Protein AF-A0A8S3VJJ5-F1 (afdb_monomer_lite)

pLDDT: mean 73.45, std 23.15, range [26.05, 95.62]

Secondary structure (DSSP, 8-state):
-TTGGG-HHHHHIIIIIHHHTT-------S-TT-S-TTHHHHHHT-SEEEEE--SS--HHHHHHHHHH-TT-HHHHHHHHHHHTSSTT-EEEEE--TTS-TTTSEEE-TT--TTSSS-------------PPPP--------------------B-TTT--B-SSHHHHHHHHHHT-TT---S-----------------------TTHHHHHHHHHHHHHHHTTHHHHHHHHHHHHTTT--HHHHHHHHHHHHHHHHHHHHHHHHHHHHHHHHHHTT-HHHHHHHHHHHHHHHTT--HHHHHHHHHHHHHHHHHHHHHHHHHHHHHHHTTS-------------------------

Structure (mmCIF, N/CA/C/O backbone):
data_AF-A0A8S3VJJ5-F1
#
_entry.id   AF-A0A8S3VJJ5-F1
#
loop_
_atom_site.group_PDB
_atom_site.id
_atom_site.type_symbol
_atom_site.label_atom_id
_atom_site.label_alt_id
_atom_site.label_comp_id
_atom_site.label_asym_id
_atom_site.label_entity_id
_atom_site.label_seq_id
_atom_site.pdbx_PDB_ins_code
_atom_site.Cartn_x
_atom_site.Cartn_y
_atom_site.Cartn_z
_atom_site.occupancy
_atom_site.B_iso_or_equiv
_atom_site.auth_seq_id
_atom_site.auth_comp_id
_atom_site.auth_asym_id
_atom_site.auth_atom_id
_atom_site.pdbx_PDB_model_num
ATOM 1 N N . MET A 1 1 ? 6.006 4.130 13.327 1.00 50.81 1 MET A N 1
ATOM 2 C CA . MET A 1 1 ? 5.040 5.260 13.177 1.00 50.81 1 MET A CA 1
ATOM 3 C C . MET A 1 1 ? 5.693 6.504 12.576 1.00 50.81 1 MET A C 1
ATOM 5 O O . MET A 1 1 ? 5.007 7.203 11.849 1.00 50.81 1 MET A O 1
ATOM 9 N N . ARG A 1 2 ? 7.002 6.755 12.789 1.00 55.53 2 ARG A N 1
ATOM 10 C CA . ARG A 1 2 ? 7.764 7.722 11.965 1.00 55.53 2 ARG A CA 1
ATOM 11 C C . ARG A 1 2 ? 7.791 7.329 10.481 1.00 55.53 2 ARG A C 1
ATOM 13 O O . ARG A 1 2 ? 7.972 8.191 9.638 1.00 55.53 2 ARG A O 1
ATOM 20 N N . ASP A 1 3 ? 7.604 6.052 10.178 1.00 68.38 3 ASP A N 1
ATOM 21 C CA . ASP A 1 3 ? 7.727 5.513 8.819 1.00 68.38 3 ASP A CA 1
ATOM 22 C C . ASP A 1 3 ? 6.564 5.966 7.925 1.00 68.38 3 ASP A C 1
ATOM 24 O O . ASP A 1 3 ? 6.778 6.346 6.783 1.00 68.38 3 ASP A O 1
ATOM 28 N N . VAL A 1 4 ? 5.347 6.042 8.479 1.00 81.75 4 VAL A N 1
ATOM 29 C CA . VAL A 1 4 ? 4.144 6.472 7.747 1.00 81.75 4 VAL A CA 1
ATOM 30 C C . VAL A 1 4 ? 4.203 7.963 7.416 1.00 81.75 4 VAL A C 1
ATOM 32 O O . VAL A 1 4 ? 4.018 8.352 6.272 1.00 81.75 4 VAL A O 1
ATOM 35 N N . THR A 1 5 ? 4.524 8.812 8.396 1.00 83.06 5 THR A N 1
ATOM 36 C CA . THR A 1 5 ? 4.535 10.274 8.212 1.00 83.06 5 THR A CA 1
ATOM 37 C C . THR A 1 5 ? 5.746 10.809 7.447 1.00 83.06 5 THR A C 1
ATOM 39 O O . THR A 1 5 ? 5.837 12.015 7.209 1.00 83.06 5 THR A O 1
ATOM 42 N N . ASN A 1 6 ? 6.685 9.937 7.070 1.00 86.81 6 ASN A N 1
ATOM 43 C CA . ASN A 1 6 ? 7.815 10.253 6.195 1.00 86.81 6 ASN A CA 1
ATOM 44 C C . ASN A 1 6 ? 7.755 9.514 4.847 1.00 86.81 6 ASN A C 1
ATOM 46 O O . ASN A 1 6 ? 8.662 9.694 4.037 1.00 86.81 6 ASN A O 1
ATOM 50 N N . SER A 1 7 ? 6.729 8.692 4.609 1.00 90.44 7 SER A N 1
ATOM 51 C CA . SER A 1 7 ? 6.564 7.954 3.357 1.00 90.44 7 SER A CA 1
ATOM 52 C C . SER A 1 7 ? 5.790 8.793 2.344 1.00 90.44 7 SER A C 1
ATOM 54 O O . SER A 1 7 ? 4.643 9.173 2.588 1.00 90.44 7 SER A O 1
ATOM 56 N N . LYS A 1 8 ? 6.422 9.057 1.196 1.00 89.44 8 LYS A N 1
ATOM 57 C CA . LYS A 1 8 ? 5.778 9.726 0.060 1.00 89.44 8 LYS A CA 1
ATOM 58 C C . LYS A 1 8 ? 4.680 8.860 -0.548 1.00 89.44 8 LYS A C 1
ATOM 60 O O . LYS A 1 8 ? 3.579 9.355 -0.734 1.00 89.44 8 LYS A O 1
ATOM 65 N N . ASP A 1 9 ? 4.939 7.569 -0.720 1.00 88.75 9 ASP A N 1
ATOM 66 C CA . ASP A 1 9 ? 3.977 6.619 -1.289 1.00 88.75 9 ASP A CA 1
ATOM 67 C C . ASP A 1 9 ? 2.677 6.570 -0.470 1.00 88.75 9 ASP A C 1
ATOM 69 O O . ASP A 1 9 ? 1.575 6.543 -1.015 1.00 88.75 9 ASP A O 1
ATOM 73 N N . VAL A 1 10 ? 2.776 6.625 0.866 1.00 89.06 10 VAL A N 1
ATOM 74 C CA . VAL A 1 10 ? 1.581 6.706 1.718 1.00 89.06 10 VAL A CA 1
ATOM 75 C C . VAL A 1 10 ? 0.913 8.077 1.610 1.00 89.06 10 VAL A C 1
ATOM 77 O O . VAL A 1 10 ? -0.312 8.148 1.611 1.00 89.06 10 VAL A O 1
ATOM 80 N N . CYS A 1 11 ? 1.679 9.163 1.494 1.00 90.00 11 CYS A N 1
ATOM 81 C CA . CYS A 1 11 ? 1.137 10.505 1.269 1.00 90.00 11 CYS A CA 1
ATOM 82 C C . CYS A 1 11 ? 0.314 10.579 -0.029 1.00 90.00 11 CYS A C 1
ATOM 84 O O . CYS A 1 11 ? -0.785 11.131 -0.023 1.00 90.00 11 CYS A O 1
ATOM 86 N N . GLU A 1 12 ? 0.783 9.947 -1.108 1.00 90.38 12 GLU A N 1
ATOM 87 C CA . GLU A 1 12 ? 0.088 9.896 -2.402 1.00 90.38 12 GLU A CA 1
ATOM 88 C C . GLU A 1 12 ? -1.309 9.270 -2.293 1.00 90.38 12 GLU A C 1
ATOM 90 O O . GLU A 1 12 ? -2.248 9.746 -2.936 1.00 90.38 12 GLU A O 1
ATOM 95 N N . LEU A 1 13 ? -1.499 8.284 -1.405 1.00 90.38 13 LEU A N 1
ATOM 96 C CA . LEU A 1 13 ? -2.822 7.712 -1.121 1.00 90.38 13 LEU A CA 1
ATOM 97 C C . LEU A 1 13 ? -3.800 8.744 -0.534 1.00 90.38 13 LEU A C 1
ATOM 99 O O . LEU A 1 13 ? -4.997 8.685 -0.825 1.00 90.38 13 LEU A O 1
ATOM 103 N N . PHE A 1 14 ? -3.308 9.693 0.268 1.00 88.25 14 PHE A N 1
ATOM 104 C CA . PHE A 1 14 ? -4.121 10.759 0.864 1.00 88.25 14 PHE A CA 1
ATOM 105 C C . PHE A 1 14 ? -4.420 11.900 -0.110 1.00 88.25 14 PHE A C 1
ATOM 107 O O . PHE A 1 14 ? -5.410 12.589 0.094 1.00 88.25 14 PHE A O 1
ATOM 114 N N . VAL A 1 15 ? -3.593 12.111 -1.138 1.00 85.38 15 VAL A N 1
ATOM 115 C CA . VAL A 1 15 ? -3.749 13.231 -2.082 1.00 85.38 15 VAL A CA 1
ATOM 116 C C . VAL A 1 15 ? -4.614 12.839 -3.280 1.00 85.38 15 VAL A C 1
ATOM 118 O O . VAL A 1 15 ? -5.682 13.407 -3.481 1.00 85.38 15 VAL A O 1
ATOM 121 N N . GLU A 1 16 ? -4.168 11.864 -4.073 1.00 79.44 16 GLU A N 1
ATOM 122 C CA . GLU A 1 16 ? -4.833 11.484 -5.329 1.00 79.44 16 GLU A CA 1
ATOM 123 C C . GLU A 1 16 ? -5.190 9.995 -5.394 1.00 79.44 16 GLU A C 1
ATOM 125 O O . GLU A 1 16 ? -6.200 9.614 -5.991 1.00 79.44 16 GLU A O 1
ATOM 130 N N . GLY A 1 17 ? -4.408 9.141 -4.727 1.00 78.00 17 GLY A N 1
ATOM 131 C CA . GLY A 1 17 ? -4.523 7.691 -4.842 1.00 78.00 17 GLY A CA 1
ATOM 132 C C . GLY A 1 17 ? -5.870 7.148 -4.366 1.00 78.00 17 GLY A C 1
ATOM 133 O O . GLY A 1 17 ? -6.440 6.280 -5.026 1.00 78.00 17 GLY A O 1
ATOM 134 N N . SER A 1 18 ? -6.417 7.677 -3.268 1.00 79.44 18 SER A N 1
ATOM 135 C CA . SER A 1 18 ? -7.735 7.268 -2.758 1.00 79.44 18 SER A CA 1
ATOM 136 C C . SER A 1 18 ? -8.869 7.559 -3.745 1.00 79.44 18 SER A C 1
ATOM 138 O O . SER A 1 18 ? -9.739 6.712 -3.952 1.00 79.44 18 SER A O 1
ATOM 140 N N . HIS A 1 19 ? -8.831 8.714 -4.414 1.00 72.06 19 HIS A N 1
ATOM 141 C CA . HIS A 1 19 ? -9.852 9.134 -5.373 1.00 72.06 19 HIS A CA 1
ATOM 142 C C . HIS A 1 19 ? -9.747 8.397 -6.707 1.00 72.06 19 HIS A C 1
ATOM 144 O O . HIS A 1 19 ? -10.757 7.920 -7.219 1.00 72.06 19 HIS A O 1
ATOM 150 N N . HIS A 1 20 ? -8.536 8.255 -7.249 1.00 77.62 20 HIS A N 1
ATOM 151 C CA . HIS A 1 20 ? -8.328 7.623 -8.555 1.00 77.62 20 HIS A CA 1
ATOM 152 C C . HIS A 1 20 ? -8.525 6.105 -8.529 1.00 77.62 20 HIS A C 1
ATOM 154 O O . HIS A 1 20 ? -8.855 5.514 -9.554 1.00 77.62 20 HIS A O 1
ATOM 160 N N . ARG A 1 21 ? -8.334 5.466 -7.368 1.00 74.06 21 ARG A N 1
ATOM 161 C CA . ARG A 1 21 ? -8.404 4.003 -7.224 1.00 74.06 21 ARG A CA 1
ATOM 162 C C . ARG A 1 21 ? -9.643 3.518 -6.465 1.00 74.06 21 ARG A C 1
ATOM 164 O O . ARG A 1 21 ? -9.744 2.328 -6.190 1.00 74.06 21 ARG A O 1
ATOM 171 N N . ASN A 1 22 ? -10.570 4.421 -6.122 1.00 80.00 22 ASN A N 1
ATOM 172 C CA . ASN A 1 22 ? -11.748 4.125 -5.295 1.00 80.00 22 ASN A CA 1
ATOM 173 C C . ASN A 1 22 ? -11.376 3.388 -3.987 1.00 80.00 22 ASN A C 1
ATOM 175 O O . ASN A 1 22 ? -11.987 2.387 -3.611 1.00 80.00 22 ASN A O 1
ATOM 179 N N . LEU A 1 23 ? -10.327 3.868 -3.312 1.00 84.31 23 LEU A N 1
ATOM 180 C CA . LEU A 1 23 ? -9.798 3.269 -2.087 1.00 84.31 23 LEU A CA 1
ATOM 181 C C . LEU A 1 23 ? -10.181 4.104 -0.868 1.00 84.31 23 LEU A C 1
ATOM 183 O O . LEU A 1 23 ? -10.068 5.328 -0.866 1.00 84.31 23 LEU A O 1
ATOM 187 N N . SER A 1 24 ? -10.560 3.422 0.211 1.00 86.38 24 SER A N 1
ATOM 188 C CA . SER A 1 24 ? -10.680 4.043 1.532 1.00 86.38 24 SER A CA 1
ATOM 189 C C . SER A 1 24 ? -9.363 3.903 2.287 1.00 86.38 24 SER A C 1
ATOM 191 O O . SER A 1 24 ? -8.855 2.795 2.450 1.00 86.38 24 SER A O 1
ATOM 193 N N . VAL A 1 25 ? -8.818 5.020 2.769 1.00 88.69 25 VAL A N 1
ATOM 194 C CA . VAL A 1 25 ? -7.539 5.056 3.489 1.00 88.69 25 VAL A CA 1
ATOM 195 C C . VAL A 1 25 ? -7.790 5.479 4.932 1.00 88.69 25 VAL A C 1
ATOM 197 O O . VAL A 1 25 ? -8.351 6.543 5.186 1.00 88.69 25 VAL A O 1
ATOM 200 N N . ALA A 1 26 ? -7.367 4.649 5.885 1.00 91.19 26 ALA A N 1
ATOM 201 C CA . ALA A 1 26 ? -7.461 4.939 7.312 1.00 91.19 26 ALA A CA 1
ATOM 202 C C . ALA A 1 26 ? -6.062 4.952 7.938 1.00 91.19 26 ALA A C 1
ATOM 204 O O . ALA A 1 26 ? -5.343 3.955 7.886 1.00 91.19 26 ALA A O 1
ATOM 205 N N . CYS A 1 27 ? -5.681 6.073 8.558 1.00 90.00 27 CYS A N 1
ATOM 206 C CA . CYS A 1 27 ? -4.423 6.202 9.294 1.00 90.00 27 CYS A CA 1
ATOM 207 C C . CYS A 1 27 ? -4.697 6.427 10.782 1.00 90.00 27 CYS A C 1
ATOM 209 O O . CYS A 1 27 ? -5.408 7.355 11.166 1.00 90.00 27 CYS A O 1
ATOM 211 N N . ILE A 1 28 ? -4.120 5.565 11.622 1.00 90.31 28 ILE A N 1
ATOM 212 C CA . ILE A 1 28 ? -4.264 5.617 13.077 1.00 90.31 28 ILE A CA 1
ATOM 213 C C . ILE A 1 28 ? -2.978 6.185 13.671 1.00 90.31 28 ILE A C 1
ATOM 215 O O . ILE A 1 28 ? -1.909 5.577 13.583 1.00 90.31 28 ILE A O 1
ATOM 219 N N . LEU A 1 29 ? -3.092 7.349 14.308 1.00 86.50 29 LEU A N 1
ATOM 220 C CA . LEU A 1 29 ? -1.971 8.072 14.898 1.00 86.50 29 LEU A CA 1
ATOM 221 C C . LEU A 1 29 ? -2.133 8.186 16.413 1.00 86.50 29 LEU A C 1
ATOM 223 O O . LEU A 1 29 ? -3.217 8.464 16.918 1.00 86.50 29 LEU A O 1
ATOM 227 N N . GLN A 1 30 ? -1.026 8.042 17.145 1.00 82.81 30 GLN A N 1
ATOM 228 C CA . GLN A 1 30 ? -0.986 8.381 18.575 1.00 82.81 30 GLN A CA 1
ATOM 229 C C . GLN A 1 30 ? -1.031 9.897 18.808 1.00 82.81 30 GLN A C 1
ATOM 231 O O . GLN A 1 30 ? -1.526 10.358 19.832 1.00 82.81 30 GLN A O 1
ATOM 236 N N . ASN A 1 31 ? -0.488 10.669 17.865 1.00 82.75 31 ASN A N 1
ATOM 237 C CA . ASN A 1 31 ? -0.486 12.124 17.883 1.00 82.75 31 ASN A CA 1
ATOM 238 C C . ASN A 1 31 ? -0.793 12.632 16.470 1.00 82.75 31 ASN A C 1
ATOM 240 O O . ASN A 1 31 ? -0.058 12.316 15.535 1.00 82.75 31 ASN A O 1
ATOM 244 N N . ALA A 1 32 ? -1.844 13.441 16.336 1.00 79.69 32 ALA A N 1
ATOM 245 C CA . ALA A 1 32 ? -2.242 14.049 15.067 1.00 79.69 32 ALA A CA 1
ATOM 246 C C . ALA A 1 32 ? -1.170 14.992 14.478 1.00 79.69 32 ALA A C 1
ATOM 248 O O . ALA A 1 32 ? -1.139 15.213 13.273 1.00 79.69 32 ALA A O 1
ATOM 249 N N . PHE A 1 33 ? -0.259 15.503 15.315 1.00 83.38 33 PHE A N 1
ATOM 250 C CA . PHE A 1 33 ? 0.853 16.386 14.945 1.00 83.38 33 PHE A CA 1
ATOM 251 C C . PHE A 1 33 ? 2.205 15.671 15.047 1.00 83.38 33 PHE A C 1
ATOM 253 O O . PHE A 1 33 ? 3.210 16.239 15.481 1.00 83.38 33 PHE A O 1
ATOM 260 N N . SER A 1 34 ? 2.231 14.380 14.711 1.00 81.31 34 SER A N 1
ATOM 261 C CA . SER A 1 34 ? 3.466 13.601 14.730 1.00 81.31 34 SER A CA 1
ATOM 262 C C . SER A 1 34 ? 4.519 14.180 13.776 1.00 81.31 34 SER A C 1
ATOM 264 O O . SER A 1 34 ? 4.209 14.733 12.724 1.00 81.31 34 SER A O 1
ATOM 266 N N . LYS A 1 35 ? 5.797 14.054 14.147 1.00 79.44 35 LYS A N 1
ATOM 267 C CA . LYS A 1 35 ? 6.901 14.538 13.312 1.00 79.44 35 LYS A CA 1
ATOM 268 C C . LYS A 1 35 ? 6.998 13.691 12.041 1.00 79.44 35 LYS A C 1
ATOM 270 O O . LYS A 1 35 ? 7.139 12.472 12.133 1.00 79.44 35 LYS A O 1
ATOM 275 N N . GLY A 1 36 ? 6.986 14.343 10.886 1.00 82.94 36 GLY A N 1
ATOM 276 C CA . GLY A 1 36 ? 7.261 13.728 9.592 1.00 82.94 36 GLY A CA 1
ATOM 277 C C . GLY A 1 36 ? 7.015 14.704 8.448 1.00 82.94 36 GLY A C 1
ATOM 278 O O . GLY A 1 36 ? 6.165 15.587 8.577 1.00 82.94 36 GLY A O 1
ATOM 279 N N . LYS A 1 37 ? 7.783 14.566 7.362 1.00 87.81 37 LYS A N 1
ATOM 280 C CA . LYS A 1 37 ? 7.734 15.486 6.211 1.00 87.81 37 LYS A CA 1
ATOM 281 C C . LYS A 1 37 ? 6.345 15.543 5.571 1.00 87.81 37 LYS A C 1
ATOM 283 O O . LYS A 1 37 ? 5.888 16.617 5.204 1.00 87.81 37 LYS A O 1
ATOM 288 N N . GLU A 1 38 ? 5.650 14.410 5.552 1.00 89.94 38 GLU A N 1
ATOM 289 C CA . GLU A 1 38 ? 4.361 14.251 4.879 1.00 89.94 38 GLU A CA 1
ATOM 290 C C . GLU A 1 38 ? 3.158 14.418 5.822 1.00 89.94 38 GLU A C 1
ATOM 292 O O . GLU A 1 38 ? 2.018 14.528 5.374 1.00 89.94 38 GLU A O 1
ATOM 297 N N . SER A 1 39 ? 3.386 14.499 7.142 1.00 87.06 39 SER A N 1
ATOM 298 C CA . SER A 1 39 ? 2.305 14.518 8.144 1.00 87.06 39 SER A CA 1
ATOM 299 C C . SER A 1 39 ? 1.306 15.656 7.927 1.00 87.06 39 SER A C 1
ATOM 301 O O . SER A 1 39 ? 0.110 15.483 8.163 1.00 87.06 39 SER A O 1
ATOM 303 N N . ARG A 1 40 ? 1.789 16.832 7.506 1.00 86.81 40 ARG A N 1
ATOM 304 C CA . ARG A 1 40 ? 0.933 17.996 7.246 1.00 86.81 40 ARG A CA 1
ATOM 305 C C . ARG A 1 40 ? 0.059 17.767 6.016 1.00 86.81 40 ARG A C 1
ATOM 307 O O . ARG A 1 40 ? -1.139 18.024 6.081 1.00 86.81 40 ARG A O 1
ATOM 314 N N . THR A 1 41 ? 0.650 17.276 4.931 1.00 89.31 41 THR A N 1
ATOM 315 C CA . THR A 1 41 ? -0.044 17.000 3.670 1.00 89.31 41 THR A CA 1
ATOM 316 C C . THR A 1 41 ? -1.135 15.955 3.873 1.00 89.31 41 THR A C 1
ATOM 318 O O . THR A 1 41 ? -2.279 16.192 3.491 1.00 89.31 41 THR A O 1
ATOM 321 N N . MET A 1 42 ? -0.830 14.857 4.571 1.00 90.56 42 MET A N 1
ATOM 322 C CA . MET A 1 42 ? -1.818 13.824 4.903 1.00 90.56 42 MET A CA 1
ATOM 323 C C . MET A 1 42 ? -2.985 14.381 5.733 1.00 90.56 42 MET A C 1
ATOM 325 O O . MET A 1 42 ? -4.143 14.078 5.459 1.00 90.56 42 MET A O 1
ATOM 329 N N . SER A 1 43 ? -2.691 15.220 6.733 1.00 89.69 43 SER A N 1
ATOM 330 C CA . SER A 1 43 ? -3.712 15.810 7.610 1.00 89.69 43 SER A CA 1
ATOM 331 C C . SER A 1 43 ? -4.647 16.763 6.855 1.00 89.69 43 SER A C 1
ATOM 333 O O . SER A 1 43 ? -5.861 16.676 7.007 1.00 89.69 43 SER A O 1
ATOM 335 N N . ILE A 1 44 ? -4.102 17.622 5.984 1.00 88.31 44 ILE A N 1
ATOM 336 C CA . ILE A 1 44 ? -4.893 18.584 5.195 1.00 88.31 44 ILE A CA 1
ATOM 337 C C . ILE A 1 44 ? -5.787 17.884 4.164 1.00 88.31 44 ILE A C 1
ATOM 339 O O . ILE A 1 44 ? -6.902 18.339 3.931 1.00 88.31 44 ILE A O 1
ATOM 343 N N . ASN A 1 45 ? -5.323 16.784 3.565 1.00 89.62 45 ASN A N 1
ATOM 344 C CA . ASN A 1 45 ? -6.098 16.043 2.563 1.00 89.62 45 ASN A CA 1
ATOM 345 C C . ASN A 1 45 ? -7.031 14.979 3.174 1.00 89.62 45 ASN A C 1
ATOM 347 O O . ASN A 1 45 ? -7.763 14.298 2.459 1.00 89.62 45 ASN A O 1
ATOM 351 N N . SER A 1 46 ? -7.048 14.828 4.501 1.00 91.19 46 SER A N 1
ATOM 352 C CA . SER A 1 46 ? -7.963 13.899 5.165 1.00 91.19 46 SER A CA 1
ATOM 353 C C . SER A 1 46 ? -9.404 14.408 5.088 1.00 91.19 46 SER A C 1
ATOM 355 O O . SER A 1 46 ? -9.706 15.524 5.497 1.00 91.19 46 SER A O 1
ATOM 357 N N . GLN A 1 47 ? -10.322 13.562 4.616 1.00 91.88 47 GLN A N 1
ATOM 358 C CA . GLN A 1 47 ? -11.753 13.895 4.554 1.00 91.88 47 GLN A CA 1
ATOM 359 C C . GLN A 1 47 ? -12.454 13.787 5.909 1.00 91.88 47 GLN A C 1
ATOM 361 O O . GLN A 1 47 ? -13.471 14.440 6.140 1.00 91.88 47 GLN A O 1
ATOM 366 N N . TYR A 1 48 ? -11.919 12.958 6.802 1.00 93.19 48 TYR A N 1
ATOM 367 C CA . TYR A 1 48 ? -12.466 12.734 8.130 1.00 93.19 48 TYR A CA 1
ATOM 368 C C . TYR A 1 48 ? -11.341 12.638 9.148 1.00 93.19 48 TYR A C 1
ATOM 370 O O . TYR A 1 48 ? -10.302 12.035 8.878 1.00 93.19 48 TYR A O 1
ATOM 378 N N . ILE A 1 49 ? -11.572 13.185 10.337 1.00 94.38 49 ILE A N 1
ATOM 379 C CA . ILE A 1 49 ? -10.673 13.033 11.482 1.00 94.38 49 ILE A CA 1
ATOM 380 C C . ILE A 1 49 ? -11.500 12.594 12.684 1.00 94.38 49 ILE A C 1
ATOM 382 O O . ILE A 1 49 ? -12.556 13.157 12.962 1.00 94.38 49 ILE A O 1
ATOM 386 N N . VAL A 1 50 ? -11.004 11.602 13.425 1.00 93.50 50 VAL A N 1
ATOM 387 C CA . VAL A 1 50 ? -11.575 11.232 14.723 1.00 93.50 50 VAL A CA 1
ATOM 388 C C . VAL A 1 50 ? -10.580 11.539 15.825 1.00 93.50 50 VAL A C 1
ATOM 390 O O . VAL A 1 50 ? -9.470 11.007 15.838 1.00 93.50 50 VAL A O 1
ATOM 393 N N . LEU A 1 51 ? -10.991 12.383 16.768 1.00 92.94 51 LEU A N 1
ATOM 394 C CA . LEU A 1 51 ? -10.205 12.714 17.949 1.00 92.94 51 LEU A CA 1
ATOM 395 C C . LEU A 1 51 ? -10.744 11.966 19.165 1.00 92.94 51 LEU A C 1
ATOM 397 O O . LEU A 1 51 ? -11.871 12.196 19.604 1.00 92.94 51 LEU A O 1
ATOM 401 N N . PHE A 1 52 ? -9.912 11.098 19.730 1.00 91.12 52 PHE A N 1
ATOM 402 C CA . PHE A 1 52 ? -10.187 10.413 20.990 1.00 91.12 52 PHE A CA 1
ATOM 403 C C . PHE A 1 52 ? -9.718 11.235 22.191 1.00 91.12 52 PHE A C 1
ATOM 405 O O . PHE A 1 52 ? -8.833 12.088 22.081 1.00 91.12 52 PHE A O 1
ATOM 412 N N . LYS A 1 53 ? -10.279 10.933 23.366 1.00 88.19 53 LYS A N 1
ATOM 413 C CA . LYS A 1 53 ? -9.881 11.551 24.634 1.00 88.19 53 LYS A CA 1
ATOM 414 C C . LYS A 1 53 ? -8.388 11.355 24.918 1.00 88.19 53 LYS A C 1
ATOM 416 O O . LYS A 1 53 ? -7.945 10.250 25.225 1.00 88.19 53 LYS A O 1
ATOM 421 N N . ASN A 1 54 ? -7.636 12.454 24.935 1.00 86.19 54 ASN A N 1
ATOM 422 C CA . ASN A 1 54 ? -6.269 12.496 25.454 1.00 86.19 54 ASN A CA 1
ATOM 423 C C . ASN A 1 54 ? -6.177 13.464 26.650 1.00 86.19 54 ASN A C 1
ATOM 425 O O . ASN A 1 54 ? -6.090 14.675 26.451 1.00 86.19 54 ASN A O 1
ATOM 429 N N . PRO A 1 55 ? -6.183 12.971 27.904 1.00 81.31 55 PRO A N 1
ATOM 430 C CA . PRO A 1 55 ? -6.124 13.836 29.086 1.00 81.31 55 PRO A CA 1
ATOM 431 C C . PRO A 1 55 ? -4.825 14.645 29.213 1.00 81.31 55 PRO A C 1
ATOM 433 O O . PRO A 1 55 ? -4.814 15.666 29.891 1.00 81.31 55 PRO A O 1
ATOM 436 N N . ARG A 1 56 ? -3.732 14.186 28.588 1.00 83.94 56 ARG A N 1
ATOM 437 C CA . ARG A 1 56 ? -2.405 14.811 28.687 1.00 83.94 56 ARG A CA 1
ATOM 438 C C . ARG A 1 56 ? -2.201 15.911 27.650 1.00 83.94 56 ARG A C 1
ATOM 440 O O . ARG A 1 56 ? -1.594 16.927 27.967 1.00 83.94 56 ARG A O 1
ATOM 447 N N . ASP A 1 57 ? -2.678 15.699 26.426 1.00 82.00 57 ASP A N 1
ATOM 448 C CA . ASP A 1 57 ? -2.461 16.613 25.305 1.00 82.00 57 ASP A CA 1
ATOM 449 C C . ASP A 1 57 ? -3.776 17.265 24.863 1.00 82.00 57 ASP A C 1
ATOM 451 O O . ASP A 1 57 ? -4.552 16.714 24.084 1.00 82.00 57 ASP A O 1
ATOM 455 N N . GLN A 1 58 ? -4.019 18.462 25.397 1.00 85.25 58 GLN A N 1
ATOM 456 C CA . GLN A 1 58 ? -5.125 19.336 24.996 1.00 85.25 58 GLN A CA 1
ATOM 457 C C . GLN A 1 58 ? -4.699 20.360 23.932 1.00 85.25 58 GLN A C 1
ATOM 459 O O . GLN A 1 58 ? -5.542 21.087 23.403 1.00 85.25 58 GLN A O 1
ATOM 464 N N . VAL A 1 59 ? -3.401 20.421 23.608 1.00 88.19 59 VAL A N 1
ATOM 465 C CA . VAL A 1 59 ? -2.864 21.349 22.608 1.00 88.19 59 VAL A CA 1
ATOM 466 C C . VAL A 1 59 ? -3.318 20.918 21.222 1.00 88.19 59 VAL A C 1
ATOM 468 O O . VAL A 1 59 ? -3.762 21.763 20.447 1.00 88.19 59 VAL A O 1
ATOM 471 N N . GLY A 1 60 ? -3.299 19.612 20.939 1.00 87.44 60 GLY A N 1
ATOM 472 C CA . GLY A 1 60 ? -3.739 19.074 19.654 1.00 87.44 60 GLY A CA 1
ATOM 473 C C . GLY A 1 60 ? -5.162 19.507 19.253 1.00 87.44 60 GLY A C 1
ATOM 474 O O . GLY A 1 60 ? -5.319 20.196 18.241 1.00 87.44 60 GLY A O 1
ATOM 475 N N . PRO A 1 61 ? -6.203 19.195 20.051 1.00 91.38 61 PRO A N 1
ATOM 476 C CA . PRO A 1 61 ? -7.568 19.666 19.798 1.00 91.38 61 PRO A CA 1
ATOM 477 C C . PRO A 1 61 ? -7.675 21.195 19.676 1.00 91.38 61 PRO A C 1
ATOM 479 O O . PRO A 1 61 ? -8.422 21.698 18.840 1.00 91.38 61 PRO A O 1
ATOM 482 N N . ALA A 1 62 ? -6.893 21.953 20.455 1.00 90.75 62 ALA A N 1
ATOM 483 C CA . ALA A 1 62 ? -6.891 23.414 20.390 1.00 90.75 62 ALA A CA 1
ATOM 484 C C . ALA A 1 62 ? -6.263 23.976 19.099 1.00 90.75 62 ALA A C 1
ATOM 486 O O . ALA A 1 62 ? -6.590 25.098 18.700 1.00 90.75 62 ALA A O 1
ATOM 487 N N . ILE A 1 63 ? -5.363 23.236 18.445 1.00 91.50 63 ILE A N 1
ATOM 488 C CA . ILE A 1 63 ? -4.841 23.588 17.117 1.00 91.50 63 ILE A CA 1
ATOM 489 C C . ILE A 1 63 ? -5.932 23.379 16.064 1.00 91.50 63 ILE A C 1
ATOM 491 O O . ILE A 1 63 ? -6.213 24.311 15.313 1.00 91.50 63 ILE A O 1
ATOM 495 N N . PHE A 1 64 ? -6.610 22.224 16.068 1.00 91.81 64 PHE A N 1
ATOM 496 C CA . PHE A 1 64 ? -7.748 21.977 15.170 1.00 91.81 64 PHE A CA 1
ATOM 497 C C . PHE A 1 64 ? -8.841 23.036 15.332 1.00 91.81 64 PHE A C 1
ATOM 499 O O . PHE A 1 64 ? -9.311 23.596 14.345 1.00 91.81 64 PHE A O 1
ATOM 506 N N . ALA A 1 65 ? -9.174 23.393 16.576 1.00 93.12 65 ALA A N 1
ATOM 507 C CA . ALA A 1 65 ? -10.143 24.441 16.875 1.00 93.12 65 ALA A CA 1
ATOM 508 C C . ALA A 1 65 ? -9.786 25.785 16.219 1.00 93.12 65 ALA A C 1
ATOM 510 O O . ALA A 1 65 ? -10.656 26.444 15.660 1.00 93.12 65 ALA A O 1
ATOM 511 N N . ARG A 1 66 ? -8.510 26.190 16.270 1.00 91.94 66 ARG A N 1
ATOM 512 C CA . ARG A 1 66 ? -8.036 27.452 15.677 1.00 91.94 66 ARG A CA 1
ATOM 513 C C . ARG A 1 66 ? -7.944 27.405 14.156 1.00 91.94 66 ARG A C 1
ATOM 515 O O . ARG A 1 66 ? -8.173 28.425 13.520 1.00 91.94 66 ARG A O 1
ATOM 522 N N . GLN A 1 67 ? -7.612 26.249 13.589 1.00 89.94 67 GLN A N 1
ATOM 523 C CA . GLN A 1 67 ? -7.525 26.072 12.140 1.00 89.94 67 GLN A CA 1
ATOM 524 C C . GLN A 1 67 ? -8.909 26.022 11.486 1.00 89.94 67 GLN A C 1
ATOM 526 O O . GLN A 1 67 ? -9.111 26.654 10.456 1.00 89.94 67 GLN A O 1
ATOM 531 N N . MET A 1 68 ? -9.864 25.313 12.093 1.00 90.94 68 MET A N 1
ATOM 532 C CA . MET A 1 68 ? -11.217 25.166 11.548 1.00 90.94 68 MET A CA 1
ATOM 533 C C . MET A 1 68 ? -12.133 26.340 11.903 1.00 90.94 68 MET A C 1
ATOM 535 O O . MET A 1 68 ? -12.928 26.778 11.081 1.00 90.94 68 MET A O 1
ATOM 539 N N . TYR A 1 69 ? -12.015 26.868 13.124 1.00 92.19 69 TYR A N 1
ATOM 540 C CA . TYR A 1 69 ? -12.891 27.916 13.649 1.00 92.19 69 TYR A CA 1
ATOM 541 C C . TYR A 1 69 ? -12.073 29.109 14.160 1.00 92.19 69 TYR A C 1
ATOM 543 O O . TYR A 1 69 ? -12.137 29.418 15.351 1.00 92.19 69 TYR A O 1
ATOM 551 N N . PRO A 1 70 ? -11.319 29.821 13.298 1.00 89.94 70 PRO A N 1
ATOM 552 C CA . PRO A 1 70 ? -10.414 30.894 13.725 1.00 89.94 70 PRO A CA 1
ATOM 553 C C . PRO A 1 70 ? -11.122 31.995 14.528 1.00 89.94 70 PRO A C 1
ATOM 555 O O . PRO A 1 70 ? -10.571 32.506 15.501 1.00 89.94 70 PRO A O 1
ATOM 558 N N . ASN A 1 71 ? -12.377 32.295 14.182 1.00 93.44 71 ASN A N 1
ATOM 559 C CA . ASN A 1 71 ? -13.189 33.310 14.859 1.00 93.44 71 ASN A CA 1
ATOM 560 C C . ASN A 1 71 ? -13.937 32.775 16.092 1.00 93.44 71 ASN A C 1
ATOM 562 O O . ASN A 1 71 ? -14.417 33.560 16.908 1.00 93.44 71 ASN A O 1
ATOM 566 N N . ASN A 1 72 ? -14.068 31.450 16.241 1.00 92.56 72 ASN A N 1
ATOM 567 C CA . ASN A 1 72 ? -14.749 30.840 17.385 1.00 92.56 72 ASN A CA 1
ATOM 568 C C . ASN A 1 72 ? -14.191 29.448 17.762 1.00 92.56 72 ASN A C 1
ATOM 570 O O . ASN A 1 72 ? -14.913 28.446 17.685 1.00 92.56 72 ASN A O 1
ATOM 574 N N . PRO A 1 73 ? -12.942 29.353 18.263 1.00 93.12 73 PRO A N 1
ATOM 575 C CA . PRO A 1 73 ? -12.355 28.065 18.651 1.00 93.12 73 PRO A CA 1
ATOM 576 C C . PRO A 1 73 ? -13.115 27.373 19.797 1.00 93.12 73 PRO A C 1
ATOM 578 O O . PRO A 1 73 ? -13.023 26.158 19.983 1.00 93.12 73 PRO A O 1
ATOM 581 N N . LYS A 1 74 ? -13.892 28.136 20.583 1.00 94.31 74 LYS A N 1
ATOM 582 C CA . LYS A 1 74 ? -14.687 27.610 21.700 1.00 94.31 74 LYS A CA 1
ATOM 583 C C . LYS A 1 74 ? -15.781 26.648 21.223 1.00 94.31 74 LYS A C 1
ATOM 585 O O . LYS A 1 74 ? -16.013 25.660 21.915 1.00 94.31 74 LYS A O 1
ATOM 590 N N . LYS A 1 75 ? -16.393 26.878 20.046 1.00 93.00 75 LYS A N 1
ATOM 591 C CA . LYS A 1 75 ? -17.399 25.969 19.446 1.00 93.00 75 LYS A CA 1
ATOM 592 C C . LYS A 1 75 ? -16.849 24.542 19.362 1.00 93.00 75 LYS A C 1
ATOM 594 O O . LYS A 1 75 ? -17.446 23.612 19.900 1.00 93.00 75 LYS A O 1
ATOM 599 N N . PHE A 1 76 ? -15.662 24.401 18.775 1.00 95.50 76 PHE A N 1
ATOM 600 C CA . PHE A 1 76 ? -14.975 23.119 18.635 1.00 95.50 76 PHE A CA 1
ATOM 601 C C . PHE A 1 76 ? -14.600 22.511 19.988 1.00 95.50 76 PHE A C 1
ATOM 603 O O . PHE A 1 76 ? -14.900 21.350 20.257 1.00 95.50 76 PHE A O 1
ATOM 610 N N . MET A 1 77 ? -13.966 23.295 20.866 1.00 95.06 77 MET A N 1
ATOM 611 C CA . MET A 1 77 ? -13.488 22.782 22.155 1.00 95.06 77 MET A CA 1
ATOM 612 C C . MET A 1 77 ? -14.630 22.324 23.067 1.00 95.06 77 MET A C 1
ATOM 614 O O . MET A 1 77 ? -14.459 21.362 23.814 1.00 95.06 77 MET A O 1
ATOM 618 N N . ASN A 1 78 ? -15.795 22.972 22.996 1.00 94.69 78 ASN A N 1
ATOM 619 C CA . ASN A 1 78 ? -16.986 22.540 23.723 1.00 94.69 78 ASN A CA 1
ATOM 620 C C . ASN A 1 78 ? -17.487 21.189 23.199 1.00 94.69 78 ASN A C 1
ATOM 622 O O . ASN A 1 78 ? -17.698 20.282 24.000 1.00 94.69 78 ASN A O 1
ATOM 626 N N . LYS A 1 79 ? -17.570 21.015 21.873 1.00 93.94 79 LYS A N 1
ATOM 627 C CA . LYS A 1 79 ? -17.943 19.735 21.249 1.00 93.94 79 LYS A CA 1
ATOM 628 C C . LYS A 1 79 ? -16.946 18.618 21.552 1.00 93.94 79 LYS A C 1
ATOM 630 O O . LYS A 1 79 ? -17.351 17.497 21.842 1.00 93.94 79 LYS A O 1
ATOM 635 N N . TYR A 1 80 ? -15.650 18.920 21.563 1.00 94.06 80 TYR A N 1
ATOM 636 C CA . TYR A 1 80 ? -14.624 17.954 21.953 1.00 94.06 80 TYR A CA 1
ATOM 637 C C . TYR A 1 80 ? -14.787 17.512 23.412 1.00 94.06 80 TYR A C 1
ATOM 639 O O . TYR A 1 80 ? -14.739 16.318 23.700 1.00 94.06 80 TYR A O 1
ATOM 647 N N . LYS A 1 81 ? -15.023 18.449 24.339 1.00 92.81 81 LYS A N 1
ATOM 648 C CA . LYS A 1 81 ? -15.279 18.125 25.754 1.00 92.81 81 LYS A CA 1
ATOM 649 C C . LYS A 1 81 ? -16.551 17.298 25.938 1.00 92.81 81 LYS A C 1
ATOM 651 O O . LYS A 1 81 ? -16.535 16.361 26.727 1.00 92.81 81 LYS A O 1
ATOM 656 N N . GLU A 1 82 ? -17.609 17.632 25.202 1.00 92.62 82 GLU A N 1
ATOM 657 C CA . GLU A 1 82 ? -18.877 16.895 25.184 1.00 92.62 82 GLU A CA 1
ATOM 658 C C . GLU A 1 82 ? -18.652 15.447 24.714 1.00 92.62 82 GLU A C 1
ATOM 660 O O . GLU A 1 82 ? -18.938 14.504 25.449 1.00 92.62 82 GLU A O 1
ATOM 665 N N . GLY A 1 83 ? -18.016 15.261 23.551 1.00 89.44 83 GLY A N 1
ATOM 666 C CA . GLY A 1 83 ? -17.737 13.936 22.985 1.00 89.44 83 GLY A CA 1
ATOM 667 C C . GLY A 1 83 ? -16.731 13.112 23.787 1.00 89.44 83 GLY A C 1
ATOM 668 O O . GLY A 1 83 ? -16.774 11.892 23.758 1.00 89.44 83 GLY A O 1
ATOM 669 N N . THR A 1 84 ? -15.839 13.749 24.550 1.00 90.06 84 THR A N 1
ATOM 670 C CA . THR A 1 84 ? -14.818 13.059 25.362 1.00 90.06 84 THR A CA 1
ATOM 671 C C . THR A 1 84 ? -15.149 13.008 26.856 1.00 90.06 84 THR A C 1
ATOM 673 O O . THR A 1 84 ? -14.288 12.673 27.680 1.00 90.06 84 THR A O 1
ATOM 676 N N . GLN A 1 85 ? -16.393 13.316 27.242 1.00 88.12 85 GLN A N 1
ATOM 677 C CA . GLN A 1 85 ? -16.814 13.271 28.642 1.00 88.12 85 GLN A CA 1
ATOM 678 C C . GLN A 1 85 ? -16.684 11.848 29.209 1.00 88.12 85 GLN A C 1
ATOM 680 O O . GLN A 1 85 ? -16.058 11.660 30.258 1.00 88.12 85 GLN A O 1
ATOM 685 N N . GLN A 1 86 ? -17.171 10.847 28.471 1.00 81.69 86 GLN A N 1
ATOM 686 C CA . GLN A 1 86 ? -17.114 9.433 28.846 1.00 81.69 86 GLN A CA 1
ATOM 687 C C . GLN A 1 86 ? -15.783 8.763 28.444 1.00 81.69 86 GLN A C 1
ATOM 689 O O . GLN A 1 86 ? -15.088 9.240 27.537 1.00 81.69 86 GLN A O 1
ATOM 694 N N . PRO A 1 87 ? -15.375 7.666 29.113 1.00 78.88 87 PRO A N 1
ATOM 695 C CA . PRO A 1 87 ? -14.298 6.802 28.630 1.00 78.88 87 PRO A CA 1
ATOM 696 C C . PRO A 1 87 ? -14.573 6.330 27.197 1.00 78.88 87 PRO A C 1
ATOM 698 O O . PRO A 1 87 ? -15.710 6.017 26.870 1.00 78.88 87 PRO A O 1
ATOM 701 N N . TYR A 1 88 ? -13.537 6.282 26.354 1.00 80.69 88 TYR A N 1
ATOM 702 C CA . TYR A 1 88 ? -13.629 5.937 24.920 1.00 80.69 88 TYR A CA 1
ATOM 703 C C . TYR A 1 88 ? -14.446 6.904 24.045 1.00 80.69 88 TYR A C 1
ATOM 705 O O . TYR A 1 88 ? -14.589 6.666 22.848 1.00 80.69 88 TYR A O 1
ATOM 713 N N . GLY A 1 89 ? -14.903 8.025 24.611 1.00 88.12 89 GLY A N 1
ATOM 714 C CA . GLY A 1 89 ? -15.578 9.082 23.872 1.00 88.12 89 GLY A CA 1
ATOM 715 C C . GLY A 1 89 ? -14.700 9.707 22.782 1.00 88.12 89 GLY A C 1
ATOM 716 O O . GLY A 1 89 ? -13.467 9.791 22.912 1.00 88.12 89 GLY A O 1
ATOM 717 N N . SER A 1 90 ? -15.344 10.146 21.700 1.00 92.25 90 SER A N 1
ATOM 718 C CA . SER A 1 90 ? -14.678 10.686 20.516 1.00 92.25 90 SER A CA 1
ATOM 719 C C . SER A 1 90 ? -15.451 11.834 19.869 1.00 92.25 90 SER A C 1
ATOM 721 O O . SER A 1 90 ? -16.681 11.904 19.910 1.00 92.25 90 SER A O 1
ATOM 723 N N . LEU A 1 91 ? -14.703 12.733 19.231 1.00 94.31 91 LEU A N 1
ATOM 724 C CA . LEU A 1 91 ? -15.235 13.750 18.332 1.00 94.31 91 LEU A CA 1
ATOM 725 C C . LEU A 1 91 ? -14.912 13.354 16.891 1.00 94.31 91 LEU A C 1
ATOM 727 O O . LEU A 1 91 ? -13.741 13.229 16.530 1.00 94.31 91 LEU A O 1
ATOM 731 N N . PHE A 1 92 ? -15.947 13.184 16.077 1.00 95.06 92 PHE A N 1
ATOM 732 C CA . PHE A 1 92 ? -15.843 13.008 14.636 1.00 95.06 92 PHE A CA 1
ATOM 733 C C . PHE A 1 92 ? -15.900 14.361 13.932 1.00 95.06 92 PHE A C 1
ATOM 735 O O . PHE A 1 92 ? -16.760 15.194 14.228 1.00 95.06 92 PHE A O 1
ATOM 742 N N . ILE A 1 93 ? -14.987 14.550 12.988 1.00 95.12 93 ILE A N 1
ATOM 743 C CA . ILE A 1 93 ? -14.806 15.773 12.220 1.00 95.12 93 ILE A CA 1
ATOM 744 C C . ILE A 1 93 ? -14.959 15.425 10.739 1.00 95.12 93 ILE A C 1
ATOM 746 O O . ILE A 1 93 ? -14.181 14.631 10.211 1.00 95.12 93 ILE A O 1
ATOM 750 N N . ASP A 1 94 ? -15.943 16.027 10.074 1.00 94.69 94 ASP A N 1
ATOM 751 C CA . ASP A 1 94 ? -16.189 15.900 8.636 1.00 94.69 94 ASP A CA 1
ATOM 752 C C . ASP A 1 94 ? -15.624 17.122 7.890 1.00 94.69 94 ASP A C 1
ATOM 754 O O . ASP A 1 94 ? -16.097 18.258 8.027 1.00 94.69 94 ASP A O 1
ATOM 758 N N . LEU A 1 95 ? -14.571 16.875 7.111 1.00 92.88 95 LEU A N 1
ATOM 759 C CA . LEU A 1 95 ? -13.803 17.882 6.380 1.00 92.88 95 LEU A CA 1
ATOM 760 C C . LEU A 1 95 ? -14.178 17.952 4.895 1.00 92.88 95 LEU A C 1
ATOM 762 O O . LEU A 1 95 ? -13.551 18.700 4.144 1.00 92.88 95 LEU A O 1
ATOM 766 N N . LYS A 1 96 ? -15.208 17.226 4.439 1.00 90.50 96 LYS A N 1
ATOM 767 C CA . LYS A 1 96 ? -15.638 17.328 3.039 1.00 90.50 96 LYS A CA 1
ATOM 768 C C . LYS A 1 96 ? -16.154 18.732 2.735 1.00 90.50 96 LYS A C 1
ATOM 770 O O . LYS A 1 96 ? -16.778 19.400 3.567 1.00 90.50 96 LYS A O 1
ATOM 775 N N . GLN A 1 97 ? -15.908 19.178 1.508 1.00 86.25 97 GLN A N 1
ATOM 776 C CA . GLN A 1 97 ? -16.278 20.522 1.058 1.00 86.25 97 GLN A CA 1
ATOM 777 C C . GLN A 1 97 ? -17.799 20.733 1.030 1.00 86.25 97 GLN A C 1
ATOM 779 O O . GLN A 1 97 ? -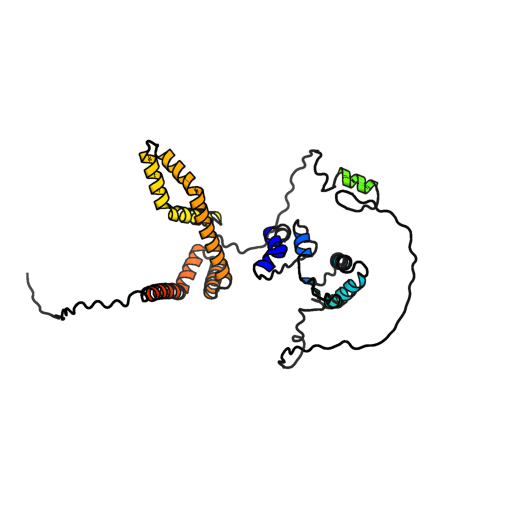18.265 21.842 1.262 1.00 86.25 97 GLN A O 1
ATOM 784 N N . ASN A 1 98 ? -18.568 19.669 0.795 1.00 90.94 98 ASN A N 1
ATOM 785 C CA . ASN A 1 98 ? -20.027 19.698 0.711 1.00 90.94 98 ASN A CA 1
ATOM 786 C C . ASN A 1 98 ? -20.744 19.481 2.055 1.00 90.94 98 ASN A C 1
ATOM 788 O O . ASN A 1 98 ? -21.973 19.460 2.077 1.00 90.94 98 ASN A O 1
ATOM 792 N N . THR A 1 99 ? -20.014 19.311 3.161 1.00 90.94 99 THR A N 1
ATOM 793 C CA . THR A 1 99 ? -20.620 19.154 4.489 1.00 90.94 99 THR A CA 1
ATOM 794 C C . THR A 1 99 ? -21.015 20.523 5.060 1.00 90.94 99 THR A C 1
ATOM 796 O O . THR A 1 99 ? -20.143 21.393 5.164 1.00 90.94 99 THR A O 1
ATOM 799 N N . PRO A 1 100 ? -22.289 20.738 5.452 1.00 89.69 100 PRO A N 1
ATOM 800 C CA . PRO A 1 100 ? -22.723 21.966 6.118 1.00 89.69 100 PRO A CA 1
ATOM 801 C C . PRO A 1 100 ? -21.946 22.232 7.410 1.00 89.69 100 PRO A C 1
ATOM 803 O O . PRO A 1 100 ? -21.585 21.305 8.132 1.00 89.69 100 PRO A O 1
ATOM 806 N N . GLU A 1 101 ? -21.716 23.505 7.733 1.00 86.00 101 GLU A N 1
ATOM 807 C CA . GLU A 1 101 ? -20.823 23.907 8.831 1.00 86.00 101 GLU A CA 1
ATOM 808 C C . GLU A 1 101 ? -21.264 23.401 10.215 1.00 86.00 101 GLU A C 1
ATOM 810 O O . GLU A 1 101 ? -20.431 23.120 11.080 1.00 86.00 101 GLU A O 1
ATOM 815 N N . ASP A 1 102 ? -22.571 23.257 10.423 1.00 86.94 102 ASP A N 1
ATOM 816 C CA . ASP A 1 102 ? -23.138 22.753 11.675 1.00 86.94 102 ASP A CA 1
ATOM 817 C C . ASP A 1 102 ? -23.104 21.222 11.782 1.00 86.94 102 ASP A C 1
ATOM 819 O O . ASP A 1 102 ? -23.105 20.691 12.893 1.00 86.94 102 ASP A O 1
ATOM 823 N N . ASP A 1 103 ? -22.942 20.520 10.656 1.00 88.00 103 ASP A N 1
ATOM 824 C CA . ASP A 1 103 ? -22.854 19.057 10.588 1.00 88.00 103 ASP A CA 1
ATOM 825 C C . ASP A 1 103 ? -21.412 18.533 10.622 1.00 88.00 103 ASP A C 1
ATOM 827 O O . ASP A 1 103 ? -21.193 17.317 10.681 1.00 88.00 103 ASP A O 1
ATOM 831 N N . ARG A 1 104 ? -20.410 19.424 10.596 1.00 93.69 104 ARG A N 1
ATOM 832 C CA . ARG A 1 104 ? -18.989 19.038 10.577 1.00 93.69 104 ARG A CA 1
ATOM 833 C C . ARG A 1 104 ? -18.533 18.332 11.847 1.00 93.69 104 ARG A C 1
ATOM 835 O O . ARG A 1 104 ? -17.604 17.535 11.784 1.00 93.69 104 ARG A O 1
ATOM 842 N N . LEU A 1 105 ? -19.144 18.627 12.994 1.00 94.94 105 LEU A N 1
ATOM 843 C CA . LEU A 1 105 ? -18.730 18.105 14.298 1.00 94.94 105 LEU A CA 1
ATOM 844 C C . LEU A 1 105 ? -19.795 17.159 14.855 1.00 94.94 105 LEU A C 1
ATOM 846 O O . LEU A 1 105 ? -20.841 17.605 15.325 1.00 94.94 105 LEU A O 1
ATOM 850 N N . LYS A 1 106 ? -19.513 15.853 14.848 1.00 91.81 106 LYS A N 1
ATOM 851 C CA . LYS A 1 106 ? -20.425 14.812 15.352 1.00 91.81 106 LYS A CA 1
ATOM 852 C C . LYS A 1 106 ? -19.814 14.090 16.543 1.00 91.81 106 LYS A C 1
ATOM 854 O O . LYS A 1 106 ? -18.608 13.875 16.611 1.00 91.81 106 LYS A O 1
ATOM 859 N N . LEU A 1 107 ? -20.653 13.710 17.495 1.00 91.00 107 LEU A N 1
ATOM 860 C CA . LEU A 1 107 ? -20.217 13.031 18.711 1.00 91.00 107 LEU A CA 1
ATOM 861 C C . LEU A 1 107 ? -20.353 11.520 18.538 1.00 91.00 107 LEU A C 1
ATOM 863 O O . LEU A 1 107 ? -21.343 11.063 17.970 1.00 91.00 107 LEU A O 1
ATOM 867 N N . ASN A 1 108 ? -19.379 10.767 19.052 1.00 79.25 108 ASN A N 1
ATOM 868 C CA . ASN A 1 108 ? -19.507 9.339 19.349 1.00 79.25 108 ASN A CA 1
ATOM 869 C C . ASN A 1 108 ? -20.092 8.466 18.226 1.00 79.25 108 ASN A C 1
ATOM 871 O O . ASN A 1 108 ? -20.977 7.642 18.445 1.00 79.25 108 ASN A O 1
ATOM 875 N N . ILE A 1 109 ? -19.546 8.584 17.015 1.00 79.38 109 ILE A N 1
ATOM 876 C CA . ILE A 1 109 ? -20.000 7.793 15.857 1.00 79.38 109 ILE A CA 1
ATOM 877 C C . ILE A 1 109 ? -19.767 6.277 16.001 1.00 79.38 109 ILE A C 1
ATOM 879 O O . ILE A 1 109 ? -20.295 5.499 15.213 1.00 79.38 109 ILE A O 1
ATOM 883 N N . PHE A 1 110 ? -18.969 5.864 16.989 1.00 70.50 110 PHE A N 1
ATOM 884 C CA . PHE A 1 110 ? -18.655 4.465 17.284 1.00 70.50 110 PHE A CA 1
ATOM 885 C C . PHE A 1 110 ? -19.437 3.906 18.480 1.00 70.50 110 PHE A C 1
ATOM 887 O O . PHE A 1 110 ? -19.273 2.734 18.821 1.00 70.50 110 PHE A O 1
ATOM 894 N N . GLU A 1 111 ? -20.285 4.709 19.130 1.00 65.81 111 GLU A N 1
ATOM 895 C CA . GLU A 1 111 ? -21.157 4.207 20.191 1.00 65.81 111 GLU A CA 1
ATOM 896 C C . GLU A 1 111 ? -22.313 3.417 19.568 1.00 65.81 111 GLU A C 1
ATOM 898 O O . GLU A 1 111 ? -23.303 3.966 19.082 1.00 65.81 111 GLU A O 1
ATOM 903 N N . ASN A 1 112 ? -22.195 2.087 19.606 1.00 48.06 112 ASN A N 1
ATOM 904 C CA . ASN A 1 112 ? -23.337 1.200 19.435 1.00 48.06 112 ASN A CA 1
ATOM 905 C C . ASN A 1 112 ? -24.362 1.535 20.525 1.00 48.06 112 ASN A C 1
ATOM 907 O O . ASN A 1 112 ? -24.179 1.161 21.685 1.00 48.06 112 ASN A O 1
ATOM 911 N N . LYS A 1 113 ? -25.488 2.147 20.149 1.00 51.53 113 LYS A N 1
ATOM 912 C CA . LYS A 1 113 ? -26.657 2.313 21.033 1.00 51.53 113 LYS A CA 1
ATOM 913 C C . LYS A 1 113 ? -27.251 0.980 21.543 1.00 51.53 113 LYS A C 1
ATOM 915 O O . LYS A 1 113 ? -28.192 1.011 22.321 1.00 51.53 113 LYS A O 1
ATOM 920 N N . ASN A 1 114 ? -26.672 -0.171 21.180 1.00 40.84 114 ASN A N 1
ATOM 921 C CA . ASN A 1 114 ? -27.203 -1.513 21.444 1.00 40.84 114 ASN A CA 1
ATOM 922 C C . ASN A 1 114 ? -26.337 -2.401 22.363 1.00 40.84 114 ASN A C 1
ATOM 924 O O . ASN A 1 114 ? -26.486 -3.619 22.330 1.00 40.84 114 ASN A O 1
ATOM 928 N N . MET A 1 115 ? -25.434 -1.858 23.191 1.00 38.06 115 MET A N 1
ATOM 929 C CA . MET A 1 115 ? -24.661 -2.688 24.143 1.00 38.06 115 MET A CA 1
ATOM 930 C C . MET A 1 115 ? -24.705 -2.246 25.609 1.00 38.06 115 MET A C 1
ATOM 932 O O . MET A 1 115 ? -23.829 -2.618 26.385 1.00 38.06 115 MET A O 1
ATOM 936 N N . ILE A 1 116 ? -25.762 -1.544 26.032 1.00 39.56 116 ILE A N 1
ATOM 937 C CA . ILE A 1 116 ? -26.126 -1.461 27.454 1.00 39.56 116 ILE A CA 1
ATOM 938 C C . ILE A 1 116 ? -27.650 -1.609 27.591 1.00 39.56 116 ILE A C 1
ATOM 940 O O . ILE A 1 116 ? -28.383 -0.632 27.544 1.00 39.56 116 ILE A O 1
ATOM 944 N N . GLY A 1 117 ? -28.107 -2.853 27.780 1.00 32.75 117 GLY A N 1
ATOM 945 C CA . GLY A 1 117 ? -29.403 -3.176 28.391 1.00 32.75 117 GLY A CA 1
ATOM 946 C C . GLY A 1 117 ? -30.633 -3.285 27.476 1.00 32.75 117 GLY A C 1
ATOM 947 O O . GLY A 1 117 ? -31.346 -2.313 27.287 1.00 32.75 117 GLY A O 1
ATOM 948 N N . GLY A 1 118 ? -30.967 -4.523 27.087 1.00 28.08 118 GLY A N 1
ATOM 949 C CA . GLY A 1 118 ? -32.353 -4.983 26.914 1.00 28.08 118 GLY A CA 1
ATOM 950 C C . GLY A 1 118 ? -32.994 -4.860 25.525 1.00 28.08 118 GLY A C 1
ATOM 951 O O . GLY A 1 118 ? -33.120 -3.773 24.988 1.00 28.08 118 GLY A O 1
ATOM 952 N N . GLY A 1 119 ? -33.532 -5.986 25.036 1.00 27.50 119 GLY A N 1
ATOM 953 C CA . GLY A 1 119 ? -34.729 -6.010 24.186 1.00 27.50 119 GLY A CA 1
ATOM 954 C C . GLY A 1 119 ? -34.543 -5.762 22.684 1.00 27.50 119 GLY A C 1
ATOM 955 O O . GLY A 1 119 ? -33.919 -4.809 22.247 1.00 27.50 119 GLY A O 1
ATOM 956 N N . VAL A 1 120 ? -35.144 -6.653 21.902 1.00 33.12 120 VAL A N 1
ATOM 957 C CA . VAL A 1 120 ? -35.244 -6.695 20.434 1.00 33.12 120 VAL A CA 1
ATOM 958 C C . VAL A 1 120 ? -35.854 -5.416 19.833 1.00 33.12 120 VAL A C 1
ATOM 960 O O . VAL A 1 120 ? -36.851 -4.921 20.349 1.00 33.12 120 VAL A O 1
ATOM 963 N N . SER A 1 121 ? -35.343 -4.946 18.689 1.00 30.92 121 SER A N 1
ATOM 964 C CA . SER A 1 121 ? -36.113 -4.836 17.427 1.00 30.92 121 SER A CA 1
ATOM 965 C C . SER A 1 121 ? -35.262 -4.294 16.277 1.00 30.92 121 SER A C 1
ATOM 967 O O . SER A 1 121 ? -34.578 -3.279 16.389 1.00 30.92 121 SER A O 1
ATOM 969 N N . GLU A 1 122 ? -35.302 -5.034 15.168 1.00 44.56 122 GLU A N 1
ATOM 970 C CA . GLU A 1 122 ? -35.039 -4.537 13.823 1.00 44.56 122 GLU A CA 1
ATOM 971 C C . GLU A 1 122 ? -35.943 -3.337 13.548 1.00 44.56 122 GLU A C 1
ATOM 973 O O . GLU A 1 122 ? -37.153 -3.461 13.704 1.00 44.56 122 GLU A O 1
ATOM 978 N N . GLU A 1 123 ? -35.392 -2.227 13.054 1.00 32.56 123 GLU A N 1
ATOM 979 C CA . GLU A 1 123 ? -36.150 -1.407 12.115 1.00 32.56 123 GLU A CA 1
ATOM 980 C C . GLU A 1 123 ? -35.262 -0.563 11.194 1.00 32.56 123 GLU A C 1
ATOM 982 O O . GLU A 1 123 ? -34.259 0.046 11.568 1.00 32.56 123 GLU A O 1
ATOM 987 N N . TYR A 1 124 ? -35.678 -0.631 9.937 1.00 34.28 124 TYR A N 1
ATOM 988 C CA . TYR A 1 124 ? -35.161 -0.072 8.701 1.00 34.28 124 TYR A CA 1
ATOM 989 C C . TYR A 1 124 ? -34.835 1.430 8.765 1.00 34.28 124 TYR A C 1
ATOM 991 O O . TYR A 1 124 ? -35.645 2.246 9.205 1.00 34.28 124 TYR A O 1
ATOM 999 N N . ILE A 1 125 ? -33.701 1.829 8.179 1.00 30.78 125 ILE A N 1
ATOM 1000 C CA . ILE A 1 125 ? -33.423 3.233 7.850 1.00 30.78 125 ILE A CA 1
ATOM 1001 C C . ILE A 1 125 ? -34.311 3.631 6.662 1.00 30.78 125 ILE A C 1
ATOM 1003 O O . ILE A 1 125 ? -33.975 3.376 5.506 1.00 30.78 125 ILE A O 1
ATOM 1007 N N . SER A 1 126 ? -35.439 4.288 6.941 1.00 29.94 126 SER A N 1
ATOM 1008 C CA . SER A 1 126 ? -36.179 5.060 5.939 1.00 29.94 126 SER A CA 1
ATOM 1009 C C . SER A 1 126 ? -35.715 6.513 5.973 1.00 29.94 126 SER A C 1
ATOM 1011 O O . SER A 1 126 ? -35.848 7.199 6.985 1.00 29.94 126 SER A O 1
ATOM 1013 N N . ARG A 1 127 ? -35.211 6.998 4.833 1.00 41.50 127 ARG A N 1
ATOM 1014 C CA . ARG A 1 127 ? -34.995 8.427 4.570 1.00 41.50 127 ARG A CA 1
ATOM 1015 C C . ARG A 1 127 ? -36.291 9.201 4.822 1.00 41.50 127 ARG A C 1
ATOM 1017 O O . ARG A 1 127 ? -37.330 8.815 4.288 1.00 41.50 127 ARG A O 1
ATOM 1024 N N . LYS A 1 128 ? -36.209 10.311 5.556 1.00 33.12 128 LYS A N 1
ATOM 1025 C CA . LYS A 1 128 ? -37.143 11.437 5.445 1.00 33.12 128 LYS A CA 1
ATOM 1026 C C . LYS A 1 128 ? -36.466 12.733 5.885 1.00 33.12 128 LYS A C 1
ATOM 1028 O O . LYS A 1 128 ? -35.891 12.802 6.968 1.00 33.12 128 LYS A O 1
ATOM 1033 N N . GLU A 1 129 ? -36.526 13.712 4.990 1.00 44.81 129 GLU A N 1
ATOM 1034 C CA . GLU A 1 129 ? -36.282 15.134 5.229 1.00 44.81 129 GLU A CA 1
ATOM 1035 C C . GLU A 1 129 ? -37.166 15.638 6.371 1.00 44.81 129 GLU A C 1
ATOM 1037 O O . GLU A 1 129 ? -38.348 15.292 6.418 1.00 44.81 129 GLU A O 1
ATOM 1042 N N . LEU A 1 130 ? -36.618 16.482 7.249 1.00 32.03 130 LEU A N 1
ATOM 1043 C CA . LEU A 1 130 ? -37.401 17.277 8.192 1.00 32.03 130 LEU A CA 1
ATOM 1044 C C . LEU A 1 130 ? -36.793 18.679 8.339 1.00 32.03 130 LEU A C 1
ATOM 1046 O O . LEU A 1 130 ? -35.604 18.842 8.605 1.00 32.03 130 LEU A O 1
ATOM 1050 N N . GLU A 1 131 ? -37.662 19.664 8.125 1.00 33.81 131 GLU A N 1
ATOM 1051 C CA . GLU A 1 131 ? -37.485 21.110 8.286 1.00 33.81 131 GLU A CA 1
ATOM 1052 C C . GLU A 1 131 ? -37.162 21.519 9.743 1.00 33.81 131 GLU A C 1
ATOM 1054 O O . GLU A 1 131 ? -37.473 20.773 10.677 1.00 33.81 131 GLU A O 1
ATOM 1059 N N . PRO A 1 132 ? -36.571 22.710 9.977 1.00 31.64 132 PRO A N 1
ATOM 1060 C CA . PRO A 1 132 ? -36.158 23.130 11.315 1.00 31.64 132 PRO A CA 1
ATOM 1061 C C . PRO A 1 132 ? -37.314 23.748 12.128 1.00 31.64 132 PRO A C 1
ATOM 1063 O O . PRO A 1 132 ? -38.050 24.586 11.600 1.00 31.64 132 PRO A O 1
ATOM 1066 N N . PRO A 1 133 ? -37.445 23.438 13.434 1.00 32.09 133 PRO A N 1
ATOM 1067 C CA . PRO A 1 133 ? -38.328 24.176 14.325 1.00 32.09 133 PRO A CA 1
ATOM 1068 C C . PRO A 1 133 ? -37.636 25.389 14.966 1.00 32.09 133 PRO A C 1
ATOM 1070 O O . PRO A 1 133 ? -36.433 25.408 15.230 1.00 32.09 133 PRO A O 1
ATOM 1073 N N . GLN A 1 134 ? -38.458 26.407 15.208 1.00 31.36 134 GLN A N 1
ATOM 1074 C CA . GLN A 1 134 ? -38.150 27.709 15.792 1.00 31.36 134 GLN A CA 1
ATOM 1075 C C . GLN A 1 134 ? -38.071 27.665 17.336 1.00 31.36 134 GLN A C 1
ATOM 1077 O O . GLN A 1 134 ? -38.743 26.844 17.959 1.00 31.36 134 GLN A O 1
ATOM 1082 N N . PHE A 1 135 ? -37.369 28.660 17.907 1.00 29.02 135 PHE A N 1
ATOM 1083 C CA . PHE A 1 135 ? -37.785 29.534 19.034 1.00 29.02 135 PHE A CA 1
ATOM 1084 C C . PHE A 1 135 ? -36.902 29.619 20.313 1.00 29.02 135 PHE A C 1
ATOM 1086 O O . PHE A 1 135 ? -36.651 28.631 20.993 1.00 29.02 135 PHE A O 1
ATOM 1093 N N . GLU A 1 136 ? -36.517 30.881 20.579 1.00 29.52 136 GLU A N 1
ATOM 1094 C CA . GLU A 1 136 ? -36.254 31.680 21.805 1.00 29.52 136 GLU A CA 1
ATOM 1095 C C . GLU A 1 136 ? -35.213 31.361 22.914 1.00 29.52 136 GLU A C 1
ATOM 1097 O O . GLU A 1 136 ? -35.215 30.319 23.557 1.00 29.52 136 GLU A O 1
ATOM 1102 N N . GLU A 1 137 ? -34.361 32.391 23.125 1.00 32.88 137 GLU A N 1
ATOM 1103 C CA . GLU A 1 137 ? -33.900 33.077 24.363 1.00 32.88 137 GLU A CA 1
ATOM 1104 C C . GLU A 1 137 ? -33.951 32.321 25.711 1.00 32.88 137 GLU A C 1
ATOM 1106 O O . GLU A 1 137 ? -34.947 31.728 26.086 1.00 32.88 137 GLU A O 1
ATOM 1111 N N . SER A 1 138 ? -32.970 32.362 26.617 1.00 28.44 138 SER A N 1
ATOM 1112 C CA . SER A 1 138 ? -32.096 33.442 27.102 1.00 28.44 138 SER A CA 1
ATOM 1113 C C . SER A 1 138 ? -31.120 32.828 28.128 1.00 28.44 138 SER A C 1
ATOM 1115 O O . SER A 1 138 ? -31.485 31.860 28.786 1.00 28.44 138 SER A O 1
ATOM 1117 N N . PHE A 1 139 ? -29.916 33.387 28.316 1.00 26.05 139 PHE A N 1
ATOM 1118 C CA . PHE A 1 139 ? -29.405 33.780 29.647 1.00 26.05 139 PHE A CA 1
ATOM 1119 C C . PHE A 1 139 ? -28.030 34.453 29.527 1.00 26.05 139 PHE A C 1
ATOM 1121 O O . PHE A 1 139 ? -27.075 33.888 28.994 1.00 26.05 139 PHE A O 1
ATOM 1128 N N . GLN A 1 140 ? -27.947 35.677 30.040 1.00 33.00 140 GLN A N 1
ATOM 1129 C CA . GLN A 1 140 ? -26.724 36.458 30.186 1.00 33.00 140 GLN A CA 1
ATOM 1130 C C . GLN A 1 140 ? -25.956 36.026 31.441 1.00 33.00 140 GLN A C 1
ATOM 1132 O O . GLN A 1 140 ? -26.558 35.792 32.485 1.00 33.00 140 GLN A O 1
ATOM 1137 N N . SER A 1 141 ? -24.626 36.082 31.381 1.00 31.34 141 SER A N 1
ATOM 1138 C CA . SER A 1 141 ? -23.860 36.762 32.431 1.00 31.34 141 SER A CA 1
ATOM 1139 C C . SER A 1 141 ? -22.478 37.146 31.909 1.00 31.34 141 SER A C 1
ATOM 1141 O O . SER A 1 141 ? -21.701 36.299 31.465 1.00 31.34 141 SER A O 1
ATOM 1143 N N . GLU A 1 142 ? -22.215 38.446 31.961 1.00 36.59 142 GLU A N 1
ATOM 1144 C CA . GLU A 1 142 ? -20.963 39.121 31.653 1.00 36.59 142 GLU A CA 1
ATOM 1145 C C . GLU A 1 142 ? -19.825 38.694 32.587 1.00 36.59 142 GLU A C 1
ATOM 1147 O O . GLU A 1 142 ? -20.010 38.551 33.795 1.00 36.59 142 GLU A O 1
ATOM 1152 N N . GLN A 1 143 ? -18.607 38.636 32.047 1.00 30.33 143 GLN A N 1
ATOM 1153 C CA . GLN A 1 143 ? -17.458 39.144 32.788 1.00 30.33 143 GLN A CA 1
ATOM 1154 C C . GLN A 1 143 ? -16.455 39.773 31.819 1.00 30.33 143 GLN A C 1
ATOM 1156 O O . GLN A 1 143 ? -15.790 39.111 31.024 1.00 30.33 143 GLN A O 1
ATOM 1161 N N . THR A 1 144 ? -16.428 41.097 31.878 1.00 32.62 144 THR A N 1
ATOM 1162 C CA . THR A 1 144 ? -15.488 42.028 31.260 1.00 32.62 144 THR A CA 1
ATOM 1163 C C . THR A 1 144 ? -14.070 41.847 31.802 1.00 32.62 144 THR A C 1
ATOM 1165 O O . THR A 1 144 ? -13.884 41.912 33.013 1.00 32.62 144 THR A O 1
ATOM 1168 N N . TYR A 1 145 ? -13.077 41.753 30.914 1.00 32.22 145 TYR A N 1
ATOM 1169 C CA . TYR A 1 145 ? -11.725 42.280 31.139 1.00 32.22 145 TYR A CA 1
ATOM 1170 C C . TYR A 1 145 ? -11.228 42.930 29.838 1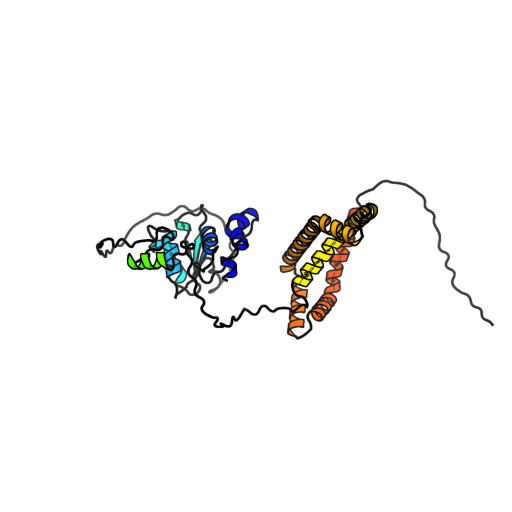.00 32.22 145 TYR A C 1
ATOM 1172 O O . TYR A 1 145 ? -11.363 42.362 28.755 1.00 32.22 145 TYR A O 1
ATOM 1180 N N . LEU A 1 146 ? -10.752 44.168 29.977 1.00 32.88 146 LEU A N 1
ATOM 1181 C CA . LEU A 1 146 ? -10.288 45.083 28.930 1.00 32.88 146 LEU A CA 1
ATOM 1182 C C . LEU A 1 146 ? -8.908 44.675 28.359 1.00 32.88 146 LEU A C 1
ATOM 1184 O O . LEU A 1 146 ? -8.196 43.911 29.009 1.00 32.88 146 LEU A O 1
ATOM 1188 N N . PRO A 1 147 ? -8.544 45.159 27.153 1.00 43.22 147 PRO A N 1
ATOM 1189 C CA . PRO A 1 147 ? -7.370 44.718 26.401 1.00 43.22 147 PRO A CA 1
ATOM 1190 C C . PRO A 1 147 ? -6.121 45.529 26.766 1.00 43.22 147 PRO A C 1
ATOM 1192 O O . PRO A 1 147 ? -6.213 46.749 26.867 1.00 43.22 147 PRO A O 1
ATOM 1195 N N . ASP A 1 148 ? -4.965 44.870 26.878 1.00 33.94 148 ASP A N 1
ATOM 1196 C CA . ASP A 1 148 ? -3.667 45.544 27.001 1.00 33.94 148 ASP A CA 1
ATOM 1197 C C . ASP A 1 148 ? -2.731 45.217 25.829 1.00 33.94 148 ASP A C 1
ATOM 1199 O O . ASP A 1 148 ? -2.887 44.224 25.115 1.00 33.94 148 ASP A O 1
ATOM 1203 N N . GLU A 1 149 ? -1.831 46.166 25.600 1.00 38.47 149 GLU A N 1
ATOM 1204 C CA . GLU A 1 149 ? -1.212 46.551 24.338 1.00 38.47 149 GLU A CA 1
ATOM 1205 C C . GLU A 1 149 ? -0.270 45.517 23.697 1.00 38.47 149 GLU A C 1
ATOM 1207 O O . GLU A 1 149 ? 0.332 44.658 24.335 1.00 38.47 149 GLU A O 1
ATOM 1212 N N . LYS A 1 150 ? -0.157 45.620 22.368 1.00 47.47 150 LYS A N 1
ATOM 1213 C CA . LYS A 1 150 ? 0.591 44.721 21.484 1.00 47.47 150 LYS A CA 1
ATOM 1214 C C . LYS A 1 150 ? 2.088 44.703 21.813 1.00 47.47 150 LYS A C 1
ATOM 1216 O O . LYS A 1 150 ? 2.835 45.558 21.340 1.00 47.47 150 LYS A O 1
ATOM 1221 N N . GLU A 1 151 ? 2.546 43.643 22.464 1.00 46.16 151 GLU A N 1
ATOM 1222 C CA . GLU A 1 151 ? 3.914 43.165 22.279 1.00 46.16 151 GLU A CA 1
ATOM 1223 C C . GLU A 1 151 ? 4.019 42.596 20.857 1.00 46.16 151 GLU A C 1
ATOM 1225 O O . GLU A 1 151 ? 3.475 41.536 20.537 1.00 46.16 151 GLU A O 1
ATOM 1230 N N . ILE A 1 152 ? 4.649 43.347 19.949 1.00 54.47 152 ILE A N 1
ATOM 1231 C CA . ILE A 1 152 ? 4.959 42.855 18.604 1.00 54.47 152 ILE A CA 1
ATOM 1232 C C . ILE A 1 152 ? 6.027 41.778 18.775 1.00 54.47 152 ILE A C 1
ATOM 1234 O O . ILE A 1 152 ? 7.213 42.082 18.874 1.00 54.47 152 ILE A O 1
ATOM 1238 N N . MET A 1 153 ? 5.590 40.523 18.845 1.00 64.38 153 MET A N 1
ATOM 1239 C CA . MET A 1 153 ? 6.489 39.379 18.877 1.00 64.38 153 MET A CA 1
ATOM 1240 C C . MET A 1 153 ? 7.144 39.226 17.497 1.00 64.38 153 MET A C 1
ATOM 1242 O O . MET A 1 153 ? 6.433 38.976 16.517 1.00 64.38 153 MET A O 1
ATOM 1246 N N . PRO A 1 154 ? 8.470 39.410 17.375 1.00 70.81 154 PRO A N 1
ATOM 1247 C CA . PRO A 1 154 ? 9.148 39.318 16.092 1.00 70.81 154 PRO A CA 1
ATOM 1248 C C . PRO A 1 154 ? 9.148 37.873 15.584 1.00 70.81 154 PRO A C 1
ATOM 1250 O O . PRO A 1 154 ? 9.431 36.930 16.325 1.00 70.81 154 PRO A O 1
ATOM 1253 N N . SER A 1 155 ? 8.853 37.694 14.301 1.00 77.00 155 SER A N 1
ATOM 1254 C CA . SER A 1 155 ? 8.915 36.402 13.620 1.00 77.00 155 SER A CA 1
ATOM 1255 C C . SER A 1 155 ? 10.117 36.321 12.691 1.00 77.00 155 SER A C 1
ATOM 1257 O O . SER A 1 155 ? 10.549 37.329 12.144 1.00 77.00 155 SER A O 1
ATOM 1259 N N . CYS A 1 156 ? 10.657 35.118 12.505 1.00 74.38 156 CYS A N 1
ATOM 1260 C CA . CYS A 1 156 ? 11.635 34.865 11.453 1.00 74.38 156 CYS A CA 1
ATOM 1261 C C . CYS A 1 156 ? 10.939 34.915 10.094 1.00 74.38 156 CYS A C 1
ATOM 1263 O O . CYS A 1 156 ? 9.986 34.169 9.878 1.00 74.38 156 CYS A O 1
ATOM 1265 N N . ASP A 1 157 ? 11.430 35.760 9.192 1.00 66.38 157 ASP A N 1
ATOM 1266 C CA . ASP A 1 157 ? 10.846 35.919 7.858 1.00 66.38 157 ASP A CA 1
ATOM 1267 C C . ASP A 1 157 ? 10.994 34.653 6.992 1.00 66.38 157 ASP A C 1
ATOM 1269 O O . ASP A 1 157 ? 10.144 34.403 6.141 1.00 66.38 157 ASP A O 1
ATOM 1273 N N . ASP A 1 158 ? 12.008 33.814 7.254 1.00 61.59 158 ASP A N 1
ATOM 1274 C CA . ASP A 1 158 ? 12.282 32.608 6.459 1.00 61.59 158 ASP A CA 1
ATOM 1275 C C . ASP A 1 158 ? 11.435 31.402 6.898 1.00 61.59 158 ASP A C 1
ATOM 1277 O O . ASP A 1 158 ? 10.802 30.743 6.078 1.00 61.59 158 ASP A O 1
ATOM 1281 N N . CYS A 1 159 ? 11.383 31.100 8.203 1.00 69.44 159 CYS A N 1
ATOM 1282 C CA . CYS A 1 159 ? 10.672 29.915 8.705 1.00 69.44 159 CYS A CA 1
ATOM 1283 C C . CYS A 1 159 ? 9.384 30.232 9.488 1.00 69.44 159 CYS A C 1
ATOM 1285 O O . CYS A 1 159 ? 8.735 29.322 10.010 1.00 69.44 159 CYS A O 1
ATOM 1287 N N . GLY A 1 160 ? 9.029 31.512 9.632 1.00 58.91 160 GLY A N 1
ATOM 1288 C CA . GLY A 1 160 ? 7.781 31.979 10.245 1.00 58.91 160 GLY A CA 1
ATOM 1289 C C . GLY A 1 160 ? 7.649 31.756 11.756 1.00 58.91 160 GLY A C 1
ATOM 1290 O O . GLY A 1 160 ? 6.574 31.979 12.312 1.00 58.91 160 GLY A O 1
ATOM 1291 N N . VAL A 1 161 ? 8.701 31.293 12.444 1.00 69.06 161 VAL A N 1
ATOM 1292 C CA . VAL A 1 161 ? 8.664 31.048 13.897 1.00 69.06 161 VAL A CA 1
ATOM 1293 C C . VAL A 1 161 ? 8.669 32.383 14.637 1.00 69.06 161 VAL A C 1
ATOM 1295 O O . VAL A 1 161 ? 9.483 33.254 14.337 1.00 69.06 161 VAL A O 1
ATOM 1298 N N . VAL A 1 162 ? 7.756 32.535 15.596 1.00 68.88 162 VAL A N 1
ATOM 1299 C CA . VAL A 1 162 ? 7.556 33.758 16.384 1.00 68.88 162 VAL A CA 1
ATOM 1300 C C . VAL A 1 162 ? 8.321 33.655 17.704 1.00 68.88 162 VAL A C 1
ATOM 1302 O O . VAL A 1 162 ? 8.263 32.619 18.367 1.00 68.88 162 VAL A O 1
ATOM 1305 N N . PHE A 1 163 ? 9.034 34.716 18.081 1.00 77.44 163 PHE A N 1
ATOM 1306 C CA . PHE A 1 163 ? 9.880 34.764 19.271 1.00 77.44 163 PHE A CA 1
ATOM 1307 C C . PHE A 1 163 ? 9.398 35.823 20.255 1.00 77.44 163 PHE A C 1
ATOM 1309 O O . PHE A 1 163 ? 8.907 36.876 19.862 1.00 77.44 163 PHE A O 1
ATOM 1316 N N . GLU A 1 164 ? 9.599 35.553 21.543 1.00 62.00 164 GLU A N 1
ATOM 1317 C CA . GLU A 1 164 ? 9.262 36.483 22.627 1.00 62.00 164 GLU A CA 1
ATOM 1318 C C . GLU A 1 164 ? 10.159 37.733 22.611 1.00 62.00 164 GLU A C 1
ATOM 1320 O O . GLU A 1 164 ? 9.767 38.789 23.097 1.00 62.00 164 GLU A O 1
ATOM 1325 N N . SER A 1 165 ? 11.361 37.652 22.022 1.00 67.94 165 SER A N 1
ATOM 1326 C CA . SER A 1 165 ? 12.291 38.778 21.948 1.00 67.94 165 SER A CA 1
ATOM 1327 C C . SER A 1 165 ? 13.160 38.768 20.681 1.00 67.94 165 SER A C 1
ATOM 1329 O O . SER A 1 165 ? 13.486 37.717 20.122 1.00 67.94 165 SER A O 1
ATOM 1331 N N . VAL A 1 166 ? 13.595 39.954 20.233 1.00 65.75 166 VAL A N 1
ATOM 1332 C CA . VAL A 1 166 ? 14.517 40.116 19.086 1.00 65.75 166 VAL A CA 1
ATOM 1333 C C . VAL A 1 166 ? 15.852 39.357 19.280 1.00 65.75 166 VAL A C 1
ATOM 1335 O O . VAL A 1 166 ? 16.340 38.764 18.317 1.00 65.75 166 VAL A O 1
ATOM 1338 N N . PRO A 1 167 ? 16.453 39.288 20.488 1.00 72.44 167 PRO A N 1
ATOM 1339 C CA . PRO A 1 167 ? 17.627 38.445 20.739 1.00 72.44 167 PRO A CA 1
ATOM 1340 C C . PRO A 1 167 ? 17.405 36.942 20.507 1.00 72.44 167 PRO A C 1
ATOM 1342 O O . PRO A 1 167 ? 18.319 36.254 20.043 1.00 72.44 167 PRO A O 1
ATOM 1345 N N . ASP A 1 168 ? 16.214 36.418 20.808 1.00 74.50 168 ASP A N 1
ATOM 1346 C CA . ASP A 1 168 ? 15.893 35.005 20.582 1.00 74.50 168 ASP A CA 1
ATOM 1347 C C . ASP A 1 168 ? 15.730 34.702 19.094 1.00 74.50 168 ASP A C 1
ATOM 1349 O O . ASP A 1 168 ? 16.264 33.696 18.616 1.00 74.50 168 ASP A O 1
ATOM 1353 N N . LEU A 1 169 ? 15.117 35.630 18.350 1.00 77.38 169 LEU A N 1
ATOM 1354 C CA . LEU A 1 169 ? 15.095 35.598 16.890 1.00 77.38 169 LEU A CA 1
ATOM 1355 C C . LEU A 1 169 ? 16.521 35.615 16.314 1.00 77.38 169 LEU A C 1
ATOM 1357 O O . LEU A 1 169 ? 16.864 34.770 15.490 1.00 77.38 169 LEU A O 1
ATOM 1361 N N . ALA A 1 170 ? 17.400 36.498 16.798 1.00 70.12 170 ALA A N 1
ATOM 1362 C CA . ALA A 1 170 ? 18.789 36.560 16.334 1.00 70.12 170 ALA A CA 1
ATOM 1363 C C . ALA A 1 170 ? 19.573 35.264 16.628 1.00 70.12 170 ALA A C 1
ATOM 1365 O O . ALA A 1 170 ? 20.416 34.839 15.831 1.00 70.12 170 ALA A O 1
ATOM 1366 N N . ARG A 1 171 ? 19.300 34.598 17.759 1.00 71.75 171 ARG A N 1
ATOM 1367 C CA . ARG A 1 171 ? 19.906 33.300 18.103 1.00 71.75 171 ARG A CA 1
ATOM 1368 C C . ARG A 1 171 ? 19.378 32.177 17.213 1.00 71.75 171 ARG A C 1
ATOM 1370 O O . ARG A 1 171 ? 20.158 31.312 16.815 1.00 71.75 171 ARG A O 1
ATOM 1377 N N . HIS A 1 172 ? 18.090 32.207 16.891 1.00 79.31 172 HIS A N 1
ATOM 1378 C CA . HIS A 1 172 ? 17.474 31.296 15.938 1.00 79.31 172 HIS A CA 1
ATOM 1379 C C . HIS A 1 172 ? 18.073 31.462 14.535 1.00 79.31 172 HIS A C 1
ATOM 1381 O O . HIS A 1 172 ? 18.594 30.483 14.002 1.00 79.31 172 HIS A O 1
ATOM 1387 N N . MET A 1 173 ? 18.126 32.687 13.997 1.00 70.94 173 MET A N 1
ATOM 1388 C CA . MET A 1 173 ? 18.708 32.966 12.676 1.00 70.94 173 MET A CA 1
ATOM 1389 C C . MET A 1 173 ? 20.152 32.458 12.571 1.00 70.94 173 MET A C 1
ATOM 1391 O O . MET A 1 173 ? 20.514 31.842 11.578 1.00 70.94 173 MET A O 1
ATOM 1395 N N . ASN A 1 174 ? 20.969 32.624 13.617 1.00 62.72 174 ASN A N 1
ATOM 1396 C CA . ASN A 1 174 ? 22.389 32.255 13.574 1.00 62.72 174 ASN A CA 1
ATOM 1397 C C . ASN A 1 174 ? 22.714 30.782 13.885 1.00 62.72 174 ASN A C 1
ATOM 1399 O O . ASN A 1 174 ? 23.850 30.367 13.655 1.00 62.72 174 ASN A O 1
ATOM 1403 N N . LYS A 1 175 ? 21.799 30.002 14.481 1.00 60.12 175 LYS A N 1
ATOM 1404 C CA . LYS A 1 175 ? 22.119 28.639 14.966 1.00 60.12 175 LYS A CA 1
ATOM 1405 C C . LYS A 1 175 ? 21.113 27.553 14.603 1.00 60.12 175 LYS A C 1
ATOM 1407 O O . LYS A 1 175 ? 21.482 26.384 14.648 1.00 60.12 175 LYS A O 1
ATOM 1412 N N . TRP A 1 176 ? 19.852 27.901 14.354 1.00 54.66 176 TRP A N 1
ATOM 1413 C CA . TRP A 1 176 ? 18.766 26.916 14.358 1.00 54.66 176 TRP A CA 1
ATOM 1414 C C . TRP A 1 176 ? 17.652 27.195 13.342 1.00 54.66 176 TRP A C 1
ATOM 1416 O O . TRP A 1 176 ? 16.632 26.509 13.357 1.00 54.66 176 TRP A O 1
ATOM 1426 N N . CYS A 1 177 ? 17.821 28.181 12.458 1.00 66.06 177 CYS A N 1
ATOM 1427 C CA . CYS A 1 177 ? 16.874 28.405 11.376 1.00 66.06 177 CYS A CA 1
ATOM 1428 C C . CYS A 1 177 ? 16.984 27.256 10.353 1.00 66.06 177 CYS A C 1
ATOM 1430 O O . CYS A 1 177 ? 18.057 27.084 9.773 1.00 66.06 177 CYS A O 1
ATOM 1432 N N . PRO A 1 178 ? 15.916 26.458 10.135 1.00 58.91 178 PRO A N 1
ATOM 1433 C CA . PRO A 1 178 ? 15.936 25.304 9.227 1.00 58.91 178 PRO A CA 1
ATOM 1434 C C . PRO A 1 178 ? 16.193 25.677 7.762 1.00 58.91 178 PRO A C 1
ATOM 1436 O O . PRO A 1 178 ? 16.665 24.841 6.996 1.00 58.91 178 PRO A O 1
ATOM 1439 N N . GLU A 1 179 ? 15.884 26.924 7.399 1.00 59.38 179 GLU A N 1
ATOM 1440 C CA . GLU A 1 179 ? 16.091 27.509 6.070 1.00 59.38 179 GLU A CA 1
ATOM 1441 C C . GLU A 1 179 ? 17.521 28.060 5.893 1.00 59.38 179 GLU A C 1
ATOM 1443 O O . GLU A 1 179 ? 17.962 28.287 4.772 1.00 59.38 179 GLU A O 1
ATOM 1448 N N . ASN A 1 180 ? 18.305 28.227 6.970 1.00 54.62 180 ASN A N 1
ATOM 1449 C CA . ASN A 1 180 ? 19.644 28.833 6.912 1.00 54.62 180 ASN A CA 1
ATOM 1450 C C . ASN A 1 180 ? 20.757 27.811 6.603 1.00 54.62 180 ASN A C 1
ATOM 1452 O O . ASN A 1 180 ? 21.835 27.823 7.202 1.00 54.62 180 ASN A O 1
ATOM 1456 N N . ASN A 1 181 ? 20.480 26.878 5.690 1.00 46.69 181 ASN A N 1
ATOM 1457 C CA . ASN A 1 181 ? 21.320 25.705 5.437 1.00 46.69 181 ASN A CA 1
ATOM 1458 C C . ASN A 1 181 ? 22.519 25.954 4.505 1.00 46.69 181 ASN A C 1
ATOM 1460 O O . ASN A 1 181 ? 23.132 25.000 4.035 1.00 46.69 181 ASN A O 1
ATOM 1464 N N . ASP A 1 182 ? 22.917 27.210 4.313 1.00 49.34 182 ASP A N 1
ATOM 1465 C CA . ASP A 1 182 ? 24.181 27.563 3.676 1.00 49.34 182 ASP A CA 1
ATOM 1466 C C . ASP A 1 182 ? 24.932 28.575 4.537 1.00 49.34 182 ASP A C 1
ATOM 1468 O O . ASP A 1 182 ? 24.823 29.773 4.330 1.00 49.34 182 ASP A O 1
ATOM 1472 N N . LEU A 1 183 ? 25.714 28.086 5.507 1.00 41.53 183 LEU A N 1
ATOM 1473 C CA . LEU A 1 183 ? 27.054 28.594 5.833 1.00 41.53 183 LEU A CA 1
ATOM 1474 C C . LEU A 1 183 ? 27.740 27.632 6.827 1.00 41.53 183 LEU A C 1
ATOM 1476 O O . LEU A 1 183 ? 27.433 27.560 8.014 1.00 41.53 183 LEU A O 1
ATOM 1480 N N . LYS A 1 184 ? 28.706 26.873 6.297 1.00 45.97 184 LYS A N 1
ATOM 1481 C CA . LYS A 1 184 ? 29.597 25.916 6.982 1.00 45.97 184 LYS A CA 1
ATOM 1482 C C . LYS A 1 184 ? 30.037 26.353 8.390 1.00 45.97 184 LYS A C 1
ATOM 1484 O O . LYS A 1 184 ? 30.680 27.393 8.528 1.00 45.97 184 LYS A O 1
ATOM 1489 N N . ARG A 1 185 ? 29.949 25.445 9.374 1.00 33.91 185 ARG A N 1
ATOM 1490 C CA . ARG A 1 185 ? 30.977 25.298 10.431 1.00 33.91 185 ARG A CA 1
ATOM 1491 C C . ARG A 1 185 ? 31.004 23.881 11.021 1.00 33.91 185 ARG A C 1
ATOM 1493 O O . ARG A 1 185 ? 30.064 23.448 11.672 1.00 33.91 185 ARG A O 1
ATOM 1500 N N . LYS A 1 186 ? 32.127 23.187 10.789 1.00 40.41 186 LYS A N 1
ATOM 1501 C CA . LYS A 1 186 ? 32.525 21.910 11.409 1.00 40.41 186 LYS A CA 1
ATOM 1502 C C . 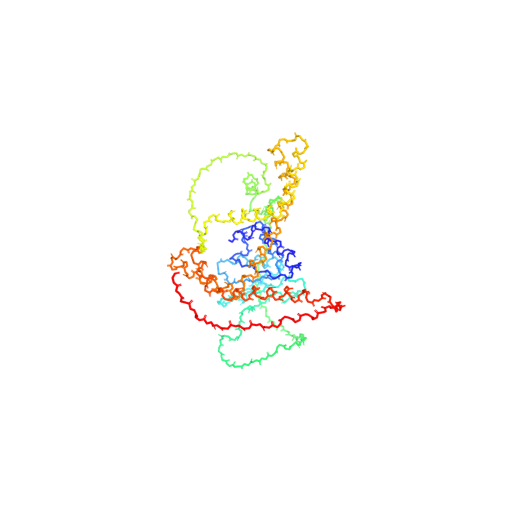LYS A 1 186 ? 32.444 21.971 12.940 1.00 40.41 186 LYS A C 1
ATOM 1504 O O . LYS A 1 186 ? 32.976 22.922 13.515 1.00 40.41 186 LYS A O 1
ATOM 1509 N N . ARG A 1 187 ? 31.966 20.892 13.572 1.00 29.58 187 ARG A N 1
ATOM 1510 C CA . ARG A 1 187 ? 32.620 20.269 14.740 1.00 29.58 187 ARG A CA 1
ATOM 1511 C C . ARG A 1 187 ? 32.089 18.851 14.988 1.00 29.58 187 ARG A C 1
ATOM 1513 O O . ARG A 1 187 ? 30.885 18.647 15.052 1.00 29.58 187 ARG A O 1
ATOM 1520 N N . GLU A 1 188 ? 33.033 17.922 15.086 1.00 44.41 188 GLU A N 1
ATOM 1521 C CA . GLU A 1 188 ? 32.902 16.512 15.473 1.00 44.41 188 GLU A CA 1
ATOM 1522 C C . GLU A 1 188 ? 32.557 16.408 16.965 1.00 44.41 188 GLU A C 1
ATOM 1524 O O . GLU A 1 188 ? 33.224 17.085 17.749 1.00 44.41 188 GLU A O 1
ATOM 1529 N N . ILE A 1 189 ? 31.568 15.585 17.350 1.00 34.25 189 ILE A N 1
ATOM 1530 C CA . ILE A 1 189 ? 31.455 14.965 18.687 1.00 34.25 189 ILE A CA 1
ATOM 1531 C C . ILE A 1 189 ? 30.830 13.567 18.524 1.00 34.25 189 ILE A C 1
ATOM 1533 O O . ILE A 1 189 ? 29.919 13.379 17.720 1.00 34.25 189 ILE A O 1
ATOM 1537 N N . GLU A 1 190 ? 31.416 12.639 19.273 1.00 36.69 190 GLU A N 1
ATOM 1538 C CA . GLU A 1 190 ? 31.431 11.178 19.203 1.00 36.69 190 GLU A CA 1
ATOM 1539 C C . GLU A 1 190 ? 30.129 10.476 19.635 1.00 36.69 190 GLU A C 1
ATOM 1541 O O . GLU A 1 190 ? 29.274 11.047 20.314 1.00 36.69 190 GLU A O 1
ATOM 1546 N N . ASP A 1 191 ? 30.025 9.217 19.203 1.00 41.50 191 ASP A N 1
ATOM 1547 C CA . ASP A 1 191 ? 28.937 8.262 19.409 1.00 41.50 191 ASP A CA 1
ATOM 1548 C C . ASP A 1 191 ? 28.649 7.950 20.889 1.00 41.50 191 ASP A C 1
ATOM 1550 O O . ASP A 1 191 ? 29.558 7.624 21.650 1.00 41.50 191 ASP A O 1
ATOM 1554 N N . GLU A 1 192 ? 27.366 7.912 21.268 1.00 31.00 192 GLU A N 1
ATOM 1555 C CA . GLU A 1 192 ? 26.902 7.082 22.387 1.00 31.00 192 GLU A CA 1
ATOM 1556 C C . GLU A 1 192 ? 25.653 6.272 21.996 1.00 31.00 192 GLU A C 1
ATOM 1558 O O . GLU A 1 192 ? 24.634 6.800 21.539 1.00 31.00 192 GLU A O 1
ATOM 1563 N N . ASP A 1 193 ? 25.774 4.957 22.189 1.00 44.09 193 ASP A N 1
ATOM 1564 C CA . ASP A 1 193 ? 24.803 3.902 21.909 1.00 44.09 193 ASP A CA 1
ATOM 1565 C C . ASP A 1 193 ? 23.476 4.062 22.673 1.00 44.09 193 ASP A C 1
ATOM 1567 O O . ASP A 1 193 ? 23.442 4.105 23.905 1.00 44.09 193 ASP A O 1
ATOM 1571 N N . ILE A 1 194 ? 22.343 4.009 21.957 1.00 35.03 194 ILE A N 1
ATOM 1572 C CA . ILE A 1 194 ? 21.011 3.827 22.561 1.00 35.03 194 ILE A CA 1
ATOM 1573 C C . ILE A 1 194 ? 20.338 2.569 21.971 1.00 35.03 194 ILE A C 1
ATOM 1575 O O . ILE A 1 194 ? 20.034 2.538 20.773 1.00 35.03 194 ILE A O 1
ATOM 1579 N N . PRO A 1 195 ? 20.027 1.533 22.781 1.00 38.25 195 PRO A N 1
ATOM 1580 C CA . PRO A 1 195 ? 19.462 0.280 22.282 1.00 38.25 195 PRO A CA 1
ATOM 1581 C C . PRO A 1 195 ? 18.013 0.441 21.802 1.00 38.25 195 PRO A C 1
ATOM 1583 O O . PRO A 1 195 ? 17.108 0.782 22.568 1.00 38.25 195 PRO A O 1
ATOM 1586 N N . SER A 1 196 ? 17.766 0.113 20.534 1.00 40.72 196 SER A N 1
ATOM 1587 C CA . SER A 1 196 ? 16.434 0.129 19.921 1.00 40.72 196 SER A CA 1
ATOM 1588 C C . SER A 1 196 ? 15.719 -1.215 20.107 1.00 40.72 196 SER A C 1
ATOM 1590 O O . SER A 1 196 ? 16.016 -2.183 19.409 1.00 40.72 196 SER A O 1
ATOM 1592 N N . LYS A 1 197 ? 14.724 -1.297 20.999 1.00 42.59 197 LYS A N 1
ATOM 1593 C CA . LYS A 1 197 ? 13.783 -2.434 21.011 1.00 42.59 197 LYS A CA 1
ATOM 1594 C C . LYS A 1 197 ? 12.755 -2.263 19.885 1.00 42.59 197 LYS A C 1
ATOM 1596 O O . LYS A 1 197 ? 11.817 -1.480 20.018 1.00 42.59 197 LYS A O 1
ATOM 1601 N N . LYS A 1 198 ? 12.940 -2.990 18.776 1.00 33.06 198 LYS A N 1
ATOM 1602 C CA . LYS A 1 198 ? 11.955 -3.119 17.685 1.00 33.06 198 LYS A CA 1
ATOM 1603 C C . LYS A 1 198 ? 10.793 -4.051 18.092 1.00 33.06 198 LYS A C 1
ATOM 1605 O O . LYS A 1 198 ? 10.996 -4.932 18.932 1.00 33.06 198 LYS A O 1
ATOM 1610 N N . PRO A 1 199 ? 9.586 -3.881 17.519 1.00 30.81 199 PRO A N 1
ATOM 1611 C CA . PRO A 1 199 ? 8.457 -4.779 17.758 1.00 30.81 199 PRO A CA 1
ATOM 1612 C C . PRO A 1 199 ? 8.785 -6.185 17.244 1.00 30.81 199 PRO A C 1
ATOM 1614 O O . PRO A 1 199 ? 9.416 -6.329 16.197 1.00 30.81 199 PRO A O 1
ATOM 1617 N N . ARG A 1 200 ? 8.340 -7.219 17.964 1.00 34.19 200 ARG A N 1
ATOM 1618 C CA . ARG A 1 200 ? 8.458 -8.613 17.524 1.00 34.19 200 ARG A CA 1
ATOM 1619 C C . ARG A 1 200 ? 7.479 -8.856 16.377 1.00 34.19 200 ARG A C 1
ATOM 1621 O O . ARG A 1 200 ? 6.313 -9.150 16.610 1.00 34.19 200 ARG A O 1
ATOM 1628 N N . VAL A 1 201 ? 7.953 -8.707 15.147 1.00 39.62 201 VAL A N 1
ATOM 1629 C CA . VAL A 1 201 ? 7.374 -9.433 14.014 1.00 39.62 201 VAL A CA 1
ATOM 1630 C C . VAL A 1 201 ? 7.795 -10.887 14.209 1.00 39.62 201 VAL A C 1
ATOM 1632 O O . VAL A 1 201 ? 8.976 -11.136 14.457 1.00 39.62 201 VAL A O 1
ATOM 1635 N N . ASN A 1 202 ? 6.852 -11.831 14.160 1.00 41.44 202 ASN A N 1
ATOM 1636 C CA . ASN A 1 202 ? 7.178 -13.255 14.077 1.00 41.44 202 ASN A CA 1
ATOM 1637 C C . ASN A 1 202 ? 7.898 -13.468 12.744 1.00 41.44 202 ASN A C 1
ATOM 1639 O O . ASN A 1 202 ? 7.270 -13.670 11.708 1.00 41.44 202 ASN A O 1
ATOM 1643 N N . LYS A 1 203 ? 9.216 -13.289 12.761 1.00 48.66 203 LYS A N 1
ATOM 1644 C CA . LYS A 1 203 ? 10.074 -13.438 11.600 1.00 48.66 203 LYS A CA 1
ATOM 1645 C C . LYS A 1 203 ? 10.164 -14.931 11.339 1.00 48.66 203 LYS A C 1
ATOM 1647 O O . LYS A 1 203 ? 10.821 -15.654 12.079 1.00 48.66 203 LYS A O 1
ATOM 1652 N N . ILE A 1 204 ? 9.418 -15.390 10.344 1.00 60.03 204 ILE A N 1
ATOM 1653 C CA . ILE A 1 204 ? 9.642 -16.707 9.772 1.00 60.03 204 ILE A CA 1
ATOM 1654 C C . ILE A 1 204 ? 10.999 -16.590 9.073 1.00 60.03 204 ILE A C 1
ATOM 1656 O O . ILE A 1 204 ? 11.105 -15.929 8.041 1.00 60.03 204 ILE A O 1
ATOM 1660 N N . ASP A 1 205 ? 12.054 -17.118 9.693 1.00 56.41 205 ASP A N 1
ATOM 1661 C CA . ASP A 1 205 ? 13.384 -17.111 9.092 1.00 56.41 205 ASP A CA 1
ATOM 1662 C C . ASP A 1 205 ? 13.389 -18.140 7.952 1.00 56.41 205 ASP A C 1
ATOM 1664 O O . ASP A 1 205 ? 13.307 -19.352 8.165 1.00 56.41 205 ASP A O 1
ATOM 1668 N N . ILE A 1 206 ? 13.406 -17.620 6.726 1.00 66.00 206 ILE A N 1
ATOM 1669 C CA . ILE A 1 206 ? 13.688 -18.353 5.493 1.00 66.00 206 ILE A CA 1
ATOM 1670 C C . ILE A 1 206 ? 15.126 -17.989 5.115 1.00 66.00 206 ILE A C 1
ATOM 1672 O O . ILE A 1 206 ? 15.486 -16.807 5.126 1.00 66.00 206 ILE A O 1
ATOM 1676 N N . GLU A 1 207 ? 15.960 -18.989 4.825 1.00 65.19 207 GLU A N 1
ATOM 1677 C CA . GLU A 1 207 ? 17.340 -18.758 4.387 1.00 65.19 207 GLU A CA 1
ATOM 1678 C C . GLU A 1 207 ? 17.374 -17.841 3.155 1.00 65.19 207 GLU A C 1
ATOM 1680 O O . GLU A 1 207 ? 16.622 -18.030 2.202 1.00 65.1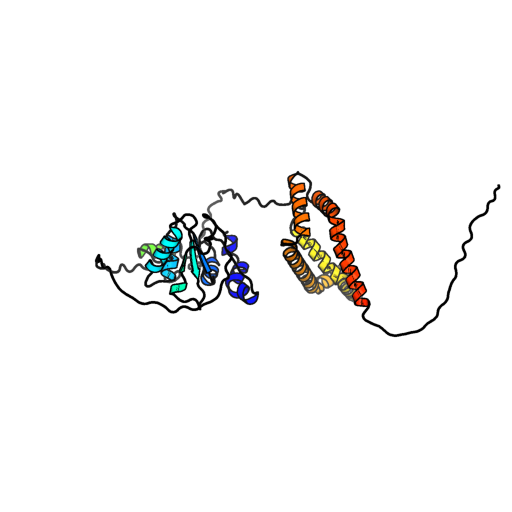9 207 GLU A O 1
ATOM 1685 N N . GLY A 1 208 ? 18.248 -16.830 3.188 1.00 65.75 208 GLY A N 1
ATOM 1686 C CA . GLY A 1 208 ? 18.498 -15.936 2.053 1.00 65.75 208 GLY A CA 1
ATOM 1687 C C . GLY A 1 208 ? 17.609 -14.690 1.940 1.00 65.75 208 GLY A C 1
ATOM 1688 O O . GLY A 1 208 ? 17.908 -13.823 1.125 1.00 65.75 208 GLY A O 1
ATOM 1689 N N . GLY A 1 209 ? 16.583 -14.539 2.786 1.00 78.31 209 GLY A N 1
ATOM 1690 C CA . GLY A 1 209 ? 15.809 -13.294 2.889 1.00 78.31 209 GLY A CA 1
ATOM 1691 C C . GLY A 1 209 ? 15.130 -12.850 1.584 1.00 78.31 209 GLY A C 1
ATOM 1692 O O . GLY A 1 209 ? 14.754 -13.676 0.755 1.00 78.31 209 GLY A O 1
ATOM 1693 N N . GLU A 1 210 ? 14.937 -11.537 1.419 1.00 82.00 210 GLU A N 1
ATOM 1694 C CA . GLU A 1 210 ? 14.298 -10.965 0.220 1.00 82.00 210 GLU A CA 1
ATOM 1695 C C . GLU A 1 210 ? 15.195 -11.029 -1.022 1.00 82.00 210 GLU A C 1
ATOM 1697 O O . GLU A 1 210 ? 14.692 -11.196 -2.133 1.00 82.00 210 GLU A O 1
ATOM 1702 N N . ASP A 1 211 ? 16.516 -10.994 -0.831 1.00 85.50 211 ASP A N 1
ATOM 1703 C CA . ASP A 1 211 ? 17.490 -11.052 -1.920 1.00 85.50 211 ASP A CA 1
ATOM 1704 C C . ASP A 1 211 ? 17.325 -12.331 -2.748 1.00 85.50 211 ASP A C 1
ATOM 1706 O O . ASP A 1 211 ? 17.306 -12.265 -3.975 1.00 85.50 211 ASP A O 1
ATOM 1710 N N . MET A 1 212 ? 17.111 -13.487 -2.107 1.00 86.31 212 MET A N 1
ATOM 1711 C CA . MET A 1 212 ? 16.868 -14.742 -2.832 1.00 86.31 212 MET A CA 1
ATOM 1712 C C . MET A 1 212 ? 15.579 -14.720 -3.656 1.00 86.31 212 MET A C 1
ATOM 1714 O O . MET A 1 212 ? 15.547 -15.281 -4.753 1.00 86.31 212 MET A O 1
ATOM 1718 N N . ALA A 1 213 ? 14.525 -14.061 -3.167 1.00 87.31 213 ALA A N 1
ATOM 1719 C CA . ALA A 1 213 ? 13.282 -13.923 -3.920 1.00 87.31 213 ALA A CA 1
ATOM 1720 C C . ALA A 1 213 ? 13.492 -13.046 -5.164 1.00 87.31 213 ALA A C 1
ATOM 1722 O O . ALA A 1 213 ? 13.072 -13.420 -6.259 1.00 87.31 213 ALA A O 1
ATOM 1723 N N . PHE A 1 214 ? 14.197 -11.920 -5.020 1.00 92.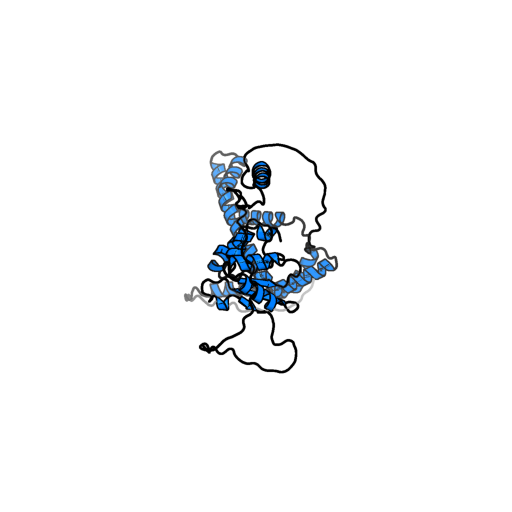56 214 PHE A N 1
ATOM 1724 C CA . PHE A 1 214 ? 14.506 -11.042 -6.148 1.00 92.56 214 PHE A CA 1
ATOM 1725 C C . PHE A 1 214 ? 15.472 -11.678 -7.149 1.00 92.56 214 PHE A C 1
ATOM 1727 O O . PHE A 1 214 ? 15.263 -11.530 -8.351 1.00 92.56 214 PHE A O 1
ATOM 1734 N N . ILE A 1 215 ? 16.476 -12.427 -6.682 1.00 90.44 215 ILE A N 1
ATOM 1735 C CA . ILE A 1 215 ? 17.382 -13.186 -7.554 1.00 90.44 215 ILE A CA 1
ATOM 1736 C C . ILE A 1 215 ? 16.588 -14.208 -8.373 1.00 90.44 215 ILE A C 1
ATOM 1738 O O . ILE A 1 215 ? 16.701 -14.212 -9.594 1.00 90.44 215 ILE A O 1
ATOM 1742 N N . THR A 1 216 ? 15.714 -14.989 -7.731 1.00 90.81 216 THR A N 1
ATOM 1743 C CA . THR A 1 216 ? 14.882 -15.987 -8.428 1.00 90.81 216 THR A CA 1
ATOM 1744 C C . THR A 1 216 ? 13.990 -15.331 -9.488 1.00 90.81 216 THR A C 1
ATOM 1746 O O . THR A 1 216 ? 13.892 -15.806 -10.616 1.00 90.81 216 THR A O 1
ATOM 1749 N N . LEU A 1 217 ? 13.356 -14.198 -9.162 1.00 92.94 217 LEU A N 1
ATOM 1750 C CA . LEU A 1 217 ? 12.542 -13.450 -10.127 1.00 92.94 217 LEU A CA 1
ATOM 1751 C C . LEU A 1 217 ? 13.372 -12.915 -11.301 1.00 92.94 217 LEU A C 1
ATOM 1753 O O . LEU A 1 217 ? 12.891 -12.916 -12.434 1.00 92.94 217 LEU A O 1
ATOM 1757 N N . ALA A 1 218 ? 14.602 -12.462 -11.046 1.00 92.19 218 ALA A N 1
ATOM 1758 C CA . ALA A 1 218 ? 15.511 -11.988 -12.085 1.00 92.19 218 ALA A CA 1
ATOM 1759 C C . ALA A 1 218 ? 15.992 -13.129 -12.994 1.00 92.19 218 ALA A C 1
ATOM 1761 O O . ALA A 1 218 ? 16.094 -12.939 -14.203 1.00 92.19 218 ALA A O 1
ATOM 1762 N N . GLU A 1 219 ? 16.237 -14.318 -12.446 1.00 93.19 219 GLU A N 1
ATOM 1763 C CA . GLU A 1 219 ? 16.573 -15.514 -13.226 1.00 93.19 219 GLU A CA 1
ATOM 1764 C C . GLU A 1 219 ? 15.417 -15.920 -14.148 1.00 93.19 219 GLU A C 1
ATOM 1766 O O . GLU A 1 219 ? 15.623 -16.034 -15.353 1.00 93.19 219 GLU A O 1
ATOM 1771 N N . LEU A 1 220 ? 14.187 -15.997 -13.627 1.00 93.50 220 LEU A N 1
ATOM 1772 C CA . LEU A 1 220 ? 12.983 -16.289 -14.424 1.00 93.50 220 LEU A CA 1
ATOM 1773 C C . LEU A 1 220 ? 12.693 -15.226 -15.497 1.00 93.50 220 LEU A C 1
ATOM 1775 O O . LEU A 1 220 ? 12.067 -15.504 -16.524 1.00 93.50 220 LEU A O 1
ATOM 1779 N N . ALA A 1 221 ? 13.080 -13.974 -15.245 1.00 93.44 221 ALA A N 1
ATOM 1780 C CA . ALA A 1 221 ? 12.968 -12.896 -16.222 1.00 93.44 221 ALA A CA 1
ATOM 1781 C C . ALA A 1 221 ? 13.960 -13.076 -17.378 1.00 93.44 221 ALA A C 1
ATOM 1783 O O . ALA A 1 221 ? 13.576 -12.908 -18.531 1.00 93.44 221 ALA A O 1
ATOM 1784 N N . ARG A 1 222 ? 15.201 -13.474 -17.073 1.00 92.06 222 ARG A N 1
ATOM 1785 C CA . ARG A 1 222 ? 16.223 -13.776 -18.086 1.00 92.06 222 ARG A CA 1
ATOM 1786 C C . ARG A 1 222 ? 15.892 -15.036 -18.879 1.00 92.06 222 ARG A C 1
ATOM 1788 O O . ARG A 1 222 ? 16.086 -15.048 -20.087 1.00 92.06 222 ARG A O 1
ATOM 1795 N N . GLU A 1 223 ? 15.363 -16.064 -18.219 1.00 93.81 223 GLU A N 1
ATOM 1796 C CA . GLU A 1 223 ? 14.929 -17.308 -18.866 1.00 93.81 223 GLU A CA 1
ATOM 1797 C C . GLU A 1 223 ? 13.827 -17.053 -19.903 1.00 93.81 223 GLU A C 1
ATOM 1799 O O . GLU A 1 223 ? 13.874 -17.601 -20.998 1.00 93.81 223 GLU A O 1
ATOM 1804 N N . ALA A 1 224 ? 12.898 -16.131 -19.625 1.00 92.44 224 ALA A N 1
ATOM 1805 C CA . ALA A 1 224 ? 11.865 -15.736 -20.588 1.00 92.44 224 ALA A CA 1
ATOM 1806 C C . ALA A 1 224 ? 12.422 -15.110 -21.880 1.00 92.44 224 ALA A C 1
ATOM 1808 O O . ALA A 1 224 ? 11.732 -15.092 -22.895 1.00 92.44 224 ALA A O 1
ATOM 1809 N N . ASN A 1 225 ? 13.650 -14.590 -21.839 1.00 91.88 225 ASN A N 1
ATOM 1810 C CA . ASN A 1 225 ? 14.328 -13.978 -22.978 1.00 91.88 225 ASN A CA 1
ATOM 1811 C C . ASN A 1 225 ? 15.499 -14.840 -23.493 1.00 91.88 225 ASN A C 1
ATOM 1813 O O . ASN A 1 225 ? 16.312 -14.335 -24.270 1.00 91.88 225 ASN A O 1
ATOM 1817 N N . ALA A 1 226 ? 15.613 -16.106 -23.067 1.00 91.75 226 ALA A N 1
ATOM 1818 C CA . ALA A 1 226 ? 16.759 -16.967 -23.368 1.00 91.75 226 ALA A CA 1
ATOM 1819 C C . ALA A 1 226 ? 16.967 -17.173 -24.877 1.00 91.75 226 ALA A C 1
ATOM 1821 O O . ALA A 1 226 ? 18.076 -16.964 -25.363 1.00 91.75 226 ALA A O 1
ATOM 1822 N N . ASP A 1 227 ? 15.901 -17.454 -25.627 1.00 93.44 227 ASP A N 1
ATOM 1823 C CA . ASP A 1 227 ? 15.984 -17.677 -27.078 1.00 93.44 227 ASP A CA 1
ATOM 1824 C C . ASP A 1 227 ? 16.468 -16.418 -27.821 1.00 93.44 227 ASP A C 1
ATOM 1826 O O . ASP A 1 227 ? 17.340 -16.465 -28.687 1.00 93.44 227 ASP A O 1
ATOM 1830 N N . ILE A 1 228 ? 15.950 -15.246 -27.427 1.00 92.88 228 ILE A N 1
ATOM 1831 C CA . ILE A 1 228 ? 16.352 -13.948 -27.998 1.00 92.88 228 ILE A CA 1
ATOM 1832 C C . ILE A 1 228 ? 17.809 -13.637 -27.635 1.00 92.88 228 ILE A C 1
ATOM 1834 O O . ILE A 1 228 ? 18.534 -12.983 -28.392 1.00 92.88 228 ILE A O 1
ATOM 1838 N N . TRP A 1 229 ? 18.237 -14.051 -26.443 1.00 94.56 229 TRP A N 1
ATOM 1839 C CA . TRP A 1 229 ? 19.612 -13.902 -25.997 1.00 94.56 229 TRP A CA 1
ATOM 1840 C C . TRP A 1 229 ? 20.559 -14.762 -26.829 1.00 94.56 229 TRP A C 1
ATOM 1842 O O . TRP A 1 229 ? 21.561 -14.228 -27.307 1.00 94.56 229 TRP A O 1
ATOM 1852 N N . GLU A 1 230 ? 20.213 -16.028 -27.060 1.00 93.81 230 GLU A N 1
ATOM 1853 C CA . GLU A 1 230 ? 20.991 -16.970 -27.869 1.00 93.81 230 GLU A CA 1
ATOM 1854 C C . GLU A 1 230 ? 21.136 -16.468 -29.314 1.00 93.81 230 GLU A C 1
ATOM 1856 O O . GLU A 1 230 ? 22.257 -16.273 -29.785 1.00 93.81 230 GLU A O 1
ATOM 1861 N N . GLU A 1 231 ? 20.032 -16.057 -29.953 1.00 94.12 231 GLU A N 1
ATOM 1862 C CA . GLU A 1 231 ? 20.057 -15.475 -31.306 1.00 94.12 231 GLU A CA 1
ATOM 1863 C C . GLU A 1 231 ? 20.966 -14.229 -31.385 1.00 94.12 231 GLU A C 1
ATOM 1865 O O . GLU A 1 231 ? 21.707 -14.015 -32.354 1.00 94.12 231 GLU A O 1
ATOM 1870 N N . LYS A 1 232 ? 20.939 -13.373 -30.350 1.00 91.38 232 LYS A N 1
ATOM 1871 C CA . LYS A 1 232 ? 21.798 -12.179 -30.282 1.00 91.38 232 LYS A CA 1
ATOM 1872 C C . LYS A 1 232 ? 23.276 -12.544 -30.118 1.00 91.38 232 LYS A C 1
ATOM 1874 O O . LYS A 1 232 ? 24.111 -11.819 -30.665 1.00 91.38 232 LYS A O 1
ATOM 1879 N N . VAL A 1 233 ? 23.605 -13.593 -29.363 1.00 92.06 233 VAL A N 1
ATOM 1880 C CA . VAL A 1 233 ? 24.989 -14.058 -29.175 1.00 92.06 233 VAL A CA 1
ATOM 1881 C C . VAL A 1 233 ? 25.538 -14.612 -30.485 1.00 92.06 233 VAL A C 1
ATOM 1883 O O . VAL A 1 233 ? 26.570 -14.111 -30.942 1.00 92.06 233 VAL A O 1
ATOM 1886 N N . ASP A 1 234 ? 24.815 -15.524 -31.136 1.00 93.19 234 ASP A N 1
ATOM 1887 C CA . ASP A 1 234 ? 25.223 -16.145 -32.405 1.00 93.19 234 ASP A CA 1
ATOM 1888 C C . ASP A 1 234 ? 25.483 -15.093 -33.484 1.00 93.19 234 ASP A C 1
ATOM 1890 O O . ASP A 1 234 ? 26.560 -15.022 -34.080 1.00 93.19 234 ASP A O 1
ATOM 1894 N N . LYS A 1 235 ? 24.554 -14.143 -33.626 1.00 92.75 235 LYS A N 1
ATOM 1895 C CA . LYS A 1 235 ? 24.692 -13.021 -34.561 1.00 92.75 235 LYS A CA 1
ATOM 1896 C C . LYS A 1 235 ? 25.943 -12.171 -34.325 1.00 92.75 235 LYS A C 1
ATOM 1898 O O . LYS A 1 235 ? 26.445 -11.535 -35.255 1.00 92.75 235 LYS A O 1
ATOM 1903 N N . TYR A 1 236 ? 26.403 -12.044 -33.080 1.00 91.25 236 TYR A N 1
ATOM 1904 C CA . TYR A 1 236 ? 27.620 -11.290 -32.778 1.00 91.25 236 TYR A CA 1
ATOM 1905 C C . TYR A 1 236 ? 28.883 -12.124 -32.982 1.00 91.25 236 TYR A C 1
ATOM 1907 O O . TYR A 1 236 ? 29.882 -11.550 -33.416 1.00 91.25 236 TYR A O 1
ATOM 1915 N N . MET A 1 237 ? 28.823 -13.433 -32.743 1.00 88.31 237 MET A N 1
ATOM 1916 C CA . MET A 1 237 ? 29.914 -14.371 -33.016 1.00 88.31 237 MET A CA 1
ATOM 1917 C C . MET A 1 237 ? 30.230 -14.467 -34.511 1.00 88.31 237 MET A C 1
ATOM 1919 O O . MET A 1 237 ? 31.397 -14.388 -34.891 1.00 88.31 237 MET A O 1
ATOM 1923 N N . ASP A 1 238 ? 29.203 -14.486 -35.364 1.00 86.69 238 ASP A N 1
ATOM 1924 C CA . ASP A 1 238 ? 29.351 -14.488 -36.828 1.00 86.69 238 ASP A CA 1
ATOM 1925 C C . ASP A 1 238 ? 30.052 -13.230 -37.381 1.00 86.69 238 ASP A C 1
ATOM 1927 O O . ASP A 1 238 ? 30.512 -13.200 -38.522 1.00 86.69 238 ASP A O 1
ATOM 1931 N N . GLY A 1 239 ? 30.136 -12.163 -36.579 1.00 77.44 239 GLY A N 1
ATOM 1932 C CA . GLY A 1 239 ? 30.731 -10.878 -36.946 1.00 77.44 239 GLY A CA 1
ATOM 1933 C C . GLY A 1 239 ? 32.200 -10.695 -36.548 1.00 77.44 239 GLY A C 1
ATOM 1934 O O . GLY A 1 239 ? 32.592 -9.551 -36.312 1.00 77.44 239 GLY A O 1
ATOM 1935 N N . ASP A 1 240 ? 32.982 -11.774 -36.419 1.00 77.31 240 ASP A N 1
ATOM 1936 C CA . ASP A 1 240 ? 34.380 -11.783 -35.936 1.00 77.31 240 ASP A CA 1
ATOM 1937 C C . ASP A 1 240 ? 34.557 -11.230 -34.497 1.00 77.31 240 ASP A C 1
ATOM 1939 O O . ASP A 1 240 ? 35.630 -10.749 -34.112 1.00 77.31 240 ASP A O 1
ATOM 1943 N N . MET A 1 241 ? 33.508 -11.269 -33.664 1.00 83.25 241 MET A N 1
ATOM 1944 C CA . MET A 1 241 ? 33.584 -10.858 -32.256 1.00 83.25 241 MET A CA 1
ATOM 1945 C C . MET A 1 241 ? 33.978 -12.042 -31.364 1.00 83.25 241 MET A C 1
ATOM 1947 O O . MET A 1 241 ? 33.471 -13.142 -31.529 1.00 83.25 241 MET A O 1
ATOM 1951 N N . ASN A 1 242 ? 34.848 -11.805 -30.377 1.00 90.88 242 ASN A N 1
ATOM 1952 C CA . ASN A 1 242 ? 35.154 -12.802 -29.346 1.00 90.88 242 ASN A CA 1
ATOM 1953 C C . ASN A 1 242 ? 33.911 -13.093 -28.473 1.00 90.88 242 ASN A C 1
ATOM 1955 O O . ASN A 1 242 ? 33.154 -12.173 -28.156 1.00 90.88 242 ASN A O 1
ATOM 1959 N N . GLU A 1 243 ? 33.764 -14.340 -28.031 1.00 89.38 243 GLU A N 1
ATOM 1960 C CA . GLU A 1 243 ? 32.660 -14.888 -27.235 1.00 89.38 243 GLU A CA 1
ATOM 1961 C C . GLU A 1 243 ? 32.315 -14.038 -26.009 1.00 89.38 243 GLU A C 1
ATOM 1963 O O . GLU A 1 243 ? 31.178 -13.585 -25.865 1.00 89.38 243 GLU A O 1
ATOM 1968 N N . ASP A 1 244 ? 33.310 -13.685 -25.193 1.00 89.69 244 ASP A N 1
ATOM 1969 C CA . ASP A 1 244 ? 33.103 -12.839 -24.009 1.00 89.69 244 ASP A CA 1
ATOM 1970 C C . ASP A 1 244 ? 32.484 -11.474 -24.363 1.00 89.69 244 ASP A C 1
ATOM 1972 O O . ASP A 1 244 ? 31.632 -10.929 -23.648 1.00 89.69 244 ASP A O 1
ATOM 1976 N N . HIS A 1 245 ? 32.901 -10.904 -25.497 1.00 89.25 245 HIS A N 1
ATOM 1977 C CA . HIS A 1 245 ? 32.389 -9.627 -25.981 1.00 89.25 245 HIS A CA 1
ATOM 1978 C C . HIS A 1 245 ? 30.987 -9.766 -26.586 1.00 89.25 245 HIS A C 1
ATOM 1980 O O . HIS A 1 245 ? 30.164 -8.866 -26.381 1.00 89.25 245 HIS A O 1
ATOM 1986 N N . ALA A 1 246 ? 30.699 -10.873 -27.276 1.00 89.50 246 ALA A N 1
ATOM 1987 C CA . ALA A 1 246 ? 29.376 -11.192 -27.807 1.00 89.50 246 ALA A CA 1
ATOM 1988 C C . ALA A 1 246 ? 28.354 -11.355 -26.669 1.00 89.50 246 ALA A C 1
ATOM 1990 O O . ALA A 1 246 ? 27.341 -10.651 -26.660 1.00 89.50 246 ALA A O 1
ATOM 1991 N N . ILE A 1 247 ? 28.682 -12.153 -25.646 1.00 90.38 247 ILE A N 1
ATOM 1992 C CA . ILE A 1 247 ? 27.869 -12.359 -24.435 1.00 90.38 247 ILE A CA 1
ATOM 1993 C C . ILE A 1 247 ? 27.619 -11.035 -23.709 1.00 90.38 247 ILE A C 1
ATOM 1995 O O . ILE A 1 247 ? 26.478 -10.675 -23.405 1.00 90.38 247 ILE A O 1
ATOM 1999 N N . SER A 1 248 ? 28.676 -10.256 -23.453 1.00 90.00 248 SER A N 1
ATOM 2000 C CA . SER A 1 248 ? 28.550 -8.963 -22.768 1.00 90.00 248 SER A CA 1
ATOM 2001 C C . SER A 1 248 ? 27.654 -7.990 -23.545 1.00 90.00 248 SER A C 1
ATOM 2003 O O . SER A 1 248 ? 26.828 -7.273 -22.967 1.00 90.00 248 SER A O 1
ATOM 2005 N N . LYS A 1 249 ? 27.776 -7.983 -24.877 1.00 89.88 249 LYS A N 1
ATOM 2006 C CA . LYS A 1 249 ? 26.962 -7.143 -25.755 1.00 89.88 249 LYS A CA 1
ATOM 2007 C C . LYS A 1 249 ? 25.506 -7.604 -25.793 1.00 89.88 249 LYS A C 1
ATOM 2009 O O . LYS A 1 249 ? 24.641 -6.730 -25.740 1.00 89.88 249 LYS A O 1
ATOM 2014 N N . ALA A 1 250 ? 25.241 -8.910 -25.844 1.00 90.12 250 ALA A N 1
ATOM 2015 C CA . ALA A 1 250 ? 23.898 -9.485 -25.788 1.00 90.12 250 ALA A CA 1
ATOM 2016 C C . ALA A 1 250 ? 23.208 -9.144 -24.459 1.00 90.12 250 ALA A C 1
ATOM 2018 O O . ALA A 1 250 ? 22.145 -8.528 -24.476 1.00 90.12 250 ALA A O 1
ATOM 2019 N N . ASN A 1 251 ? 23.881 -9.371 -23.324 1.00 90.31 251 ASN A N 1
ATOM 2020 C CA . ASN A 1 251 ? 23.387 -8.998 -21.991 1.00 90.31 251 ASN A CA 1
ATOM 2021 C C . ASN A 1 251 ? 23.039 -7.507 -21.901 1.00 90.31 251 ASN A C 1
ATOM 2023 O O . ASN A 1 251 ? 21.959 -7.125 -21.460 1.00 90.31 251 ASN A O 1
ATOM 2027 N N . ARG A 1 252 ? 23.927 -6.622 -22.374 1.00 91.12 252 ARG A N 1
ATOM 2028 C CA . ARG A 1 252 ? 23.654 -5.176 -22.366 1.00 91.12 252 ARG A CA 1
ATOM 2029 C C . ARG A 1 252 ? 22.460 -4.802 -23.248 1.00 91.12 252 ARG A C 1
ATOM 2031 O O . ARG A 1 252 ? 21.790 -3.818 -22.962 1.00 91.12 252 ARG A O 1
ATOM 2038 N N . LYS A 1 253 ? 22.240 -5.539 -24.337 1.00 91.31 253 LYS A N 1
ATOM 2039 C CA . LYS A 1 253 ? 21.162 -5.310 -25.308 1.00 91.31 253 LYS A CA 1
ATOM 2040 C C . LYS A 1 253 ? 19.842 -5.979 -24.947 1.00 91.31 253 LYS A C 1
ATOM 2042 O O . LYS A 1 253 ? 18.902 -5.780 -25.705 1.00 91.31 253 LYS A O 1
ATOM 2047 N N . LEU A 1 254 ? 19.806 -6.788 -23.894 1.00 92.56 254 LEU A N 1
ATOM 2048 C CA . LEU A 1 254 ? 18.587 -7.383 -23.347 1.00 92.56 254 LEU A CA 1
ATOM 2049 C C . LEU A 1 254 ? 18.246 -6.867 -21.956 1.00 92.56 254 LEU A C 1
ATOM 2051 O O . LEU A 1 254 ? 17.200 -7.194 -21.423 1.00 92.56 254 LEU A O 1
ATOM 2055 N N . LYS A 1 255 ? 19.107 -6.035 -21.365 1.00 91.38 255 LYS A N 1
ATOM 2056 C CA . LYS A 1 255 ? 18.927 -5.550 -19.999 1.00 91.38 255 LYS A CA 1
ATOM 2057 C C . LYS A 1 255 ? 17.577 -4.860 -19.774 1.00 91.38 255 LYS A C 1
ATOM 2059 O O . LYS A 1 255 ? 17.001 -5.022 -18.702 1.00 91.38 255 LYS A O 1
ATOM 2064 N N . ASP A 1 256 ? 17.107 -4.072 -20.738 1.00 90.56 256 ASP A N 1
ATOM 2065 C CA . ASP A 1 256 ? 15.845 -3.340 -20.599 1.00 90.56 256 ASP A CA 1
ATOM 2066 C C . ASP A 1 256 ? 14.646 -4.290 -20.755 1.00 90.56 256 ASP A C 1
ATOM 2068 O O . ASP A 1 256 ? 13.677 -4.187 -20.004 1.00 90.56 256 ASP A O 1
ATOM 2072 N N . GLU A 1 257 ? 14.738 -5.262 -21.662 1.00 92.00 257 GLU A N 1
ATOM 2073 C CA . GLU A 1 257 ? 13.750 -6.326 -21.846 1.00 92.00 257 GLU A CA 1
ATOM 2074 C C . GLU A 1 257 ? 13.677 -7.261 -20.628 1.00 92.00 257 GLU A C 1
ATOM 2076 O O . GLU A 1 257 ? 12.585 -7.543 -20.134 1.00 92.00 257 GLU A O 1
ATOM 2081 N N . ASP A 1 258 ? 14.823 -7.677 -20.084 1.00 91.56 258 ASP A N 1
ATOM 2082 C CA . ASP A 1 258 ? 14.932 -8.461 -18.849 1.00 91.56 258 ASP A CA 1
ATOM 2083 C C . ASP A 1 258 ? 14.335 -7.692 -17.667 1.00 91.56 258 ASP A C 1
ATOM 2085 O O . ASP A 1 258 ? 13.604 -8.254 -16.852 1.00 91.56 258 ASP A O 1
ATOM 2089 N N . MET A 1 259 ? 14.599 -6.383 -17.583 1.00 93.31 259 MET A N 1
ATOM 2090 C CA . MET A 1 259 ? 14.005 -5.527 -16.556 1.00 93.31 259 MET A CA 1
ATOM 2091 C C . MET A 1 259 ? 12.483 -5.429 -16.718 1.00 93.31 259 MET A C 1
ATOM 2093 O O . MET A 1 259 ? 11.757 -5.478 -15.725 1.00 93.31 259 MET A O 1
ATOM 2097 N N . GLY A 1 260 ? 11.985 -5.330 -17.953 1.00 91.69 260 GLY A N 1
ATOM 2098 C CA . GLY A 1 260 ? 10.553 -5.369 -18.245 1.00 91.69 260 GLY A CA 1
ATOM 2099 C C . GLY A 1 260 ? 9.900 -6.668 -17.767 1.00 91.69 260 GLY A C 1
ATOM 2100 O O . GLY A 1 260 ? 8.891 -6.626 -17.058 1.00 91.69 260 GLY A O 1
ATOM 2101 N N . GLN A 1 261 ? 10.514 -7.815 -18.076 1.00 93.94 261 GLN A N 1
ATOM 2102 C CA . GLN A 1 261 ? 10.051 -9.128 -17.614 1.00 93.94 261 GLN A CA 1
ATOM 2103 C C . GLN A 1 261 ? 10.091 -9.242 -16.086 1.00 93.94 261 GLN A C 1
ATOM 2105 O O . GLN A 1 261 ? 9.127 -9.692 -15.466 1.00 93.94 261 GLN A O 1
ATOM 2110 N N . PHE A 1 262 ? 11.170 -8.772 -15.458 1.00 94.88 262 PHE A N 1
ATOM 2111 C CA . PHE A 1 262 ? 11.314 -8.765 -14.004 1.00 94.88 262 PHE A CA 1
ATOM 2112 C C . PHE A 1 262 ? 10.197 -7.965 -13.323 1.00 94.88 262 PHE A C 1
ATOM 2114 O O . PHE A 1 262 ? 9.535 -8.477 -12.419 1.00 94.88 262 PHE A O 1
ATOM 2121 N N . LEU A 1 263 ? 9.951 -6.728 -13.772 1.00 93.00 263 LEU A N 1
ATOM 2122 C CA . LEU A 1 263 ? 8.914 -5.865 -13.202 1.00 93.00 263 LEU A CA 1
ATOM 2123 C C . LEU A 1 263 ? 7.514 -6.457 -13.387 1.00 93.00 263 LEU A C 1
ATOM 2125 O O . LEU A 1 263 ? 6.715 -6.421 -12.453 1.00 93.00 263 LEU A O 1
ATOM 2129 N N . SER A 1 264 ? 7.235 -7.048 -14.552 1.00 93.69 264 SER A N 1
ATOM 2130 C CA . SER A 1 264 ? 5.967 -7.733 -14.826 1.00 93.69 264 SER A CA 1
ATOM 2131 C C . SER A 1 264 ? 5.732 -8.909 -13.867 1.00 93.69 264 SER A C 1
ATOM 2133 O O . SER A 1 264 ? 4.680 -9.012 -13.223 1.00 93.69 264 SER A O 1
ATOM 2135 N N . ARG A 1 265 ? 6.751 -9.758 -13.677 1.00 94.00 265 ARG A N 1
ATOM 2136 C CA . ARG A 1 265 ? 6.693 -10.887 -12.736 1.00 94.00 265 ARG A CA 1
ATOM 2137 C C . ARG A 1 265 ? 6.539 -10.421 -11.290 1.00 94.00 265 ARG A C 1
ATOM 2139 O O . ARG A 1 265 ? 5.745 -10.996 -10.548 1.00 94.00 265 ARG A O 1
ATOM 2146 N N . TYR A 1 266 ? 7.254 -9.371 -10.889 1.00 95.19 266 TYR A N 1
ATOM 2147 C CA . TYR A 1 266 ? 7.128 -8.809 -9.546 1.00 95.19 266 TYR A CA 1
ATOM 2148 C C . TYR A 1 266 ? 5.741 -8.196 -9.302 1.00 95.19 266 TYR A C 1
ATOM 2150 O O . TYR A 1 266 ? 5.161 -8.416 -8.239 1.00 95.19 266 TYR A O 1
ATOM 2158 N N . SER A 1 267 ? 5.168 -7.504 -10.294 1.00 93.62 267 SER A N 1
ATOM 2159 C CA . SER A 1 267 ? 3.783 -7.012 -10.232 1.00 93.62 267 SER A CA 1
ATOM 2160 C C . SER A 1 267 ? 2.801 -8.163 -10.015 1.00 93.62 267 SER A C 1
ATOM 2162 O O . SER A 1 267 ? 2.003 -8.122 -9.081 1.00 93.62 267 SER A O 1
ATOM 2164 N N . SER A 1 268 ? 2.933 -9.235 -10.804 1.00 94.31 268 SER A N 1
ATOM 2165 C CA . SER A 1 268 ? 2.093 -10.434 -10.682 1.00 94.31 268 SER A CA 1
ATOM 2166 C C . SER A 1 268 ? 2.219 -11.081 -9.298 1.00 94.31 268 SER A C 1
ATOM 2168 O O . SER A 1 268 ? 1.222 -11.450 -8.683 1.00 94.31 268 SER A O 1
ATOM 2170 N N . LEU A 1 269 ? 3.440 -11.166 -8.752 1.00 94.50 269 LEU A N 1
ATOM 2171 C CA . LEU A 1 269 ? 3.667 -11.674 -7.398 1.00 94.50 269 LEU A CA 1
ATOM 2172 C C . LEU A 1 269 ? 2.936 -10.830 -6.343 1.00 94.50 269 LEU A C 1
ATOM 2174 O O . LEU A 1 269 ? 2.294 -11.393 -5.457 1.00 94.50 269 LEU A O 1
ATOM 2178 N N . ILE A 1 270 ? 3.015 -9.498 -6.425 1.00 93.31 270 ILE A N 1
ATOM 2179 C CA . ILE A 1 270 ? 2.298 -8.605 -5.501 1.00 93.31 270 ILE A CA 1
ATOM 2180 C C . ILE A 1 270 ? 0.788 -8.825 -5.612 1.00 93.31 270 ILE A C 1
ATOM 2182 O O . ILE A 1 270 ? 0.113 -8.937 -4.588 1.00 93.31 270 ILE A O 1
ATOM 2186 N N . GLU A 1 271 ? 0.259 -8.916 -6.831 1.00 91.50 271 GLU A N 1
ATOM 2187 C CA . GLU A 1 271 ? -1.161 -9.178 -7.065 1.00 91.50 271 GLU A CA 1
ATOM 2188 C C . GLU A 1 271 ? -1.602 -10.498 -6.423 1.00 91.50 271 GLU A C 1
ATOM 2190 O O . GLU A 1 271 ? -2.585 -10.514 -5.676 1.00 91.50 271 GLU A O 1
ATOM 2195 N N . TYR A 1 272 ? -0.834 -11.577 -6.605 1.00 93.62 272 TYR A N 1
ATOM 2196 C CA . TYR A 1 272 ? -1.100 -12.858 -5.948 1.00 93.62 272 TYR A CA 1
ATOM 2197 C C . TYR A 1 272 ? -1.063 -12.740 -4.423 1.00 93.62 272 TYR A C 1
ATOM 2199 O O . TYR A 1 272 ? -1.965 -13.236 -3.749 1.00 93.62 272 TYR A O 1
ATOM 2207 N N . LEU A 1 273 ? -0.073 -12.047 -3.852 1.00 92.00 273 LEU A N 1
ATOM 2208 C CA . LEU A 1 273 ? 0.016 -11.850 -2.401 1.00 92.00 273 LEU A CA 1
ATOM 2209 C C . LEU A 1 273 ? -1.201 -11.094 -1.844 1.00 92.00 273 LEU A C 1
ATOM 2211 O O . LEU A 1 273 ? -1.730 -11.473 -0.796 1.00 92.00 273 LEU A O 1
ATOM 2215 N N . LEU A 1 274 ? -1.680 -10.066 -2.550 1.00 87.38 274 LEU A N 1
ATOM 2216 C CA . LEU A 1 274 ? -2.867 -9.301 -2.157 1.00 87.38 274 LEU A CA 1
ATOM 2217 C C . LEU A 1 274 ? -4.145 -10.148 -2.223 1.00 87.38 274 LEU A C 1
ATOM 2219 O O . LEU A 1 274 ? -4.961 -10.104 -1.300 1.00 87.38 274 LEU A O 1
ATOM 2223 N N . GLN A 1 275 ? -4.310 -10.953 -3.276 1.00 90.06 275 GLN A N 1
ATOM 2224 C CA . GLN A 1 275 ? -5.449 -11.869 -3.408 1.00 90.06 275 GLN A CA 1
ATOM 2225 C C . GLN A 1 275 ? -5.433 -12.948 -2.314 1.00 90.06 275 GLN A C 1
ATOM 2227 O O . GLN A 1 275 ? -6.462 -13.253 -1.703 1.00 90.06 275 GLN A O 1
ATOM 2232 N N . LEU A 1 276 ? -4.251 -13.493 -2.014 1.00 92.88 276 LEU A N 1
ATOM 2233 C CA . LEU A 1 276 ? -4.067 -14.542 -1.014 1.00 92.88 276 LEU A CA 1
ATOM 2234 C C . LEU A 1 276 ? -4.248 -14.042 0.424 1.00 92.88 276 LEU A C 1
ATOM 2236 O O . LEU A 1 276 ? -4.651 -14.837 1.277 1.00 92.88 276 LEU A O 1
ATOM 2240 N N . GLN A 1 277 ? -4.029 -12.749 0.700 1.00 84.69 277 GLN A N 1
ATOM 2241 C CA . GLN A 1 277 ? -4.104 -12.159 2.046 1.00 84.69 277 GLN A CA 1
ATOM 2242 C C . GLN A 1 277 ? -5.407 -12.501 2.789 1.00 84.69 277 GLN A C 1
ATOM 2244 O O . GLN A 1 277 ? -5.390 -12.716 4.001 1.00 84.69 277 GLN A O 1
ATOM 2249 N N . ASN A 1 278 ? -6.527 -12.590 2.065 1.00 80.44 278 ASN A N 1
ATOM 2250 C CA . ASN A 1 278 ? -7.844 -12.923 2.621 1.00 80.44 278 ASN A CA 1
ATOM 2251 C C . ASN A 1 278 ? -8.388 -14.276 2.117 1.00 80.44 278 ASN A C 1
ATOM 2253 O O . ASN A 1 278 ? -9.564 -14.597 2.314 1.00 80.44 278 ASN A O 1
ATOM 2257 N N . GLY A 1 279 ? -7.549 -15.088 1.468 1.00 89.00 279 GLY A N 1
ATOM 2258 C CA . GLY A 1 279 ? -7.936 -16.376 0.902 1.00 89.00 279 GLY A CA 1
ATOM 2259 C C . GLY A 1 279 ? -8.246 -17.417 1.981 1.00 89.00 279 GLY A C 1
ATOM 2260 O O . GLY A 1 279 ? -7.432 -17.675 2.868 1.00 89.00 279 GLY A O 1
ATOM 2261 N N . LYS A 1 280 ? -9.410 -18.078 1.894 1.00 91.31 280 LYS A N 1
ATOM 2262 C CA . LYS A 1 280 ? -9.845 -19.087 2.884 1.00 91.31 280 LYS A CA 1
ATOM 2263 C C . LYS A 1 280 ? -8.874 -20.268 2.990 1.00 91.31 280 LYS A C 1
ATOM 2265 O O . LYS A 1 280 ? -8.542 -20.682 4.099 1.00 91.31 280 LYS A O 1
ATOM 2270 N N . LEU A 1 281 ? -8.450 -20.832 1.854 1.00 93.19 281 LEU A N 1
ATOM 2271 C CA . LEU A 1 281 ? -7.511 -21.959 1.829 1.00 93.19 281 LEU A CA 1
ATOM 2272 C C . LEU A 1 281 ? -6.110 -21.511 2.256 1.00 93.19 281 LEU A C 1
ATOM 2274 O O . LEU A 1 281 ? -5.531 -22.104 3.163 1.00 93.19 281 LEU A O 1
ATOM 2278 N N . HIS A 1 282 ? -5.609 -20.417 1.678 1.00 94.94 282 HIS A N 1
ATOM 2279 C CA . HIS A 1 282 ? -4.306 -19.852 2.026 1.00 94.94 282 HIS A CA 1
ATOM 2280 C C . HIS A 1 282 ? -4.186 -19.534 3.524 1.00 94.94 282 HIS A C 1
ATOM 2282 O O . HIS A 1 282 ? -3.221 -19.941 4.166 1.00 94.94 282 HIS A O 1
ATOM 2288 N N . GLY A 1 283 ? -5.206 -18.913 4.127 1.00 92.44 283 GLY A N 1
ATOM 2289 C CA . GLY A 1 283 ? -5.237 -18.643 5.566 1.00 92.44 283 GLY A CA 1
ATOM 2290 C C . GLY A 1 283 ? -5.146 -19.912 6.424 1.00 92.44 283 GLY A C 1
ATOM 2291 O O . GLY A 1 283 ? -4.456 -19.917 7.443 1.00 92.44 283 GLY A O 1
ATOM 2292 N N . LYS A 1 284 ? -5.775 -21.020 6.000 1.00 94.94 284 LYS A N 1
ATOM 2293 C CA . LYS A 1 284 ? -5.648 -22.328 6.672 1.00 94.94 284 LYS A CA 1
ATOM 2294 C C . LYS A 1 284 ? -4.235 -22.908 6.551 1.00 94.94 284 LYS A C 1
ATOM 2296 O O . LYS A 1 284 ? -3.727 -23.459 7.530 1.00 94.94 284 LYS A O 1
ATOM 2301 N N . VAL A 1 285 ? -3.609 -22.778 5.379 1.00 95.62 285 VAL A N 1
ATOM 2302 C CA . VAL A 1 285 ? -2.221 -23.204 5.131 1.00 95.62 285 VAL A CA 1
ATOM 2303 C C . VAL A 1 285 ? -1.263 -22.405 6.020 1.00 95.62 285 VAL A C 1
ATOM 2305 O O . VAL A 1 285 ? -0.511 -22.995 6.793 1.00 95.62 285 VAL A O 1
ATOM 2308 N N . MET A 1 286 ? -1.352 -21.073 5.997 1.00 94.44 286 MET A N 1
ATOM 2309 C CA . MET A 1 286 ? -0.477 -20.183 6.768 1.00 94.44 286 MET A CA 1
ATOM 2310 C C . MET A 1 286 ? -0.640 -20.343 8.278 1.00 94.44 286 MET A C 1
ATOM 2312 O O . MET A 1 286 ? 0.355 -20.340 9.007 1.00 94.44 286 MET A O 1
ATOM 2316 N N . LYS A 1 287 ? -1.874 -20.536 8.760 1.00 93.94 287 LYS A N 1
ATOM 2317 C CA . LYS A 1 287 ? -2.128 -20.834 10.174 1.00 93.94 287 LYS A CA 1
ATOM 2318 C C . LYS A 1 287 ? -1.401 -22.108 10.607 1.00 93.94 287 LYS A C 1
ATOM 2320 O O . LYS A 1 287 ? -0.710 -22.086 11.619 1.00 93.94 287 LYS A O 1
ATOM 2325 N N . MET A 1 288 ? -1.496 -23.177 9.816 1.00 95.00 288 MET A N 1
ATOM 2326 C CA . MET A 1 288 ? -0.813 -24.436 10.119 1.00 95.00 288 MET A CA 1
ATOM 2327 C C . MET A 1 288 ? 0.712 -24.293 10.087 1.00 95.00 288 MET A C 1
ATOM 2329 O O . MET A 1 288 ? 1.381 -24.806 10.977 1.00 95.00 288 MET A O 1
ATOM 2333 N N . ILE A 1 289 ? 1.268 -23.587 9.096 1.00 94.56 289 ILE A N 1
ATOM 2334 C CA . ILE A 1 289 ? 2.714 -23.315 9.042 1.00 94.56 289 ILE A CA 1
ATOM 2335 C C . ILE A 1 289 ? 3.150 -22.575 10.309 1.00 94.56 289 ILE A C 1
ATOM 2337 O O . ILE A 1 289 ? 4.123 -22.966 10.945 1.00 94.56 289 ILE A O 1
ATOM 2341 N N . THR A 1 290 ? 2.398 -21.547 10.708 1.00 93.12 290 THR A N 1
ATOM 2342 C CA . THR A 1 290 ? 2.692 -20.753 11.907 1.00 93.12 290 THR A CA 1
ATOM 2343 C C . THR A 1 290 ? 2.643 -21.604 13.178 1.00 93.12 290 THR A C 1
ATOM 2345 O O . THR A 1 290 ? 3.522 -21.479 14.023 1.00 93.12 290 THR A O 1
ATOM 2348 N N . GLU A 1 291 ? 1.646 -22.483 13.316 1.00 94.12 291 GLU A N 1
ATOM 2349 C CA . GLU A 1 291 ? 1.539 -23.428 14.438 1.00 94.12 291 GLU A CA 1
ATOM 2350 C C . GLU A 1 291 ? 2.748 -24.376 14.486 1.00 94.12 291 GLU A C 1
ATOM 2352 O O . GLU A 1 291 ? 3.417 -24.449 15.511 1.00 94.12 291 GLU A O 1
ATOM 2357 N N . LEU A 1 292 ? 3.105 -25.007 13.361 1.00 93.06 292 LEU A N 1
ATOM 2358 C CA . LEU A 1 292 ? 4.253 -25.920 13.282 1.00 93.06 292 LEU A CA 1
ATOM 2359 C C . LEU A 1 292 ? 5.584 -25.231 13.607 1.00 93.06 292 LEU A C 1
ATOM 2361 O O . LEU A 1 292 ? 6.423 -25.800 14.303 1.00 93.06 292 LEU A O 1
ATOM 2365 N N . VAL A 1 293 ? 5.785 -24.007 13.114 1.00 91.50 293 VAL A N 1
ATOM 2366 C CA . VAL A 1 293 ? 6.994 -23.222 13.404 1.00 91.50 293 VAL A CA 1
ATOM 2367 C C . VAL A 1 293 ? 7.040 -22.812 14.879 1.00 91.50 293 VAL A C 1
ATOM 2369 O O . VAL A 1 293 ? 8.098 -22.896 15.500 1.00 91.50 293 VAL A O 1
ATOM 2372 N N . ASN A 1 294 ? 5.904 -22.432 15.474 1.00 90.94 294 ASN A N 1
ATOM 2373 C CA . ASN A 1 294 ? 5.825 -22.124 16.907 1.00 90.94 294 ASN A CA 1
ATOM 2374 C C . ASN A 1 294 ? 6.116 -23.350 17.788 1.00 90.94 294 ASN A C 1
ATOM 2376 O O . ASN A 1 294 ? 6.682 -23.194 18.870 1.00 90.94 294 ASN A O 1
ATOM 2380 N N . ASP A 1 295 ? 5.800 -24.553 17.303 1.00 94.00 295 ASP A N 1
ATOM 2381 C CA . ASP A 1 295 ? 6.156 -25.826 17.941 1.00 94.00 295 ASP A CA 1
ATOM 2382 C C . ASP A 1 295 ? 7.642 -26.206 17.743 1.00 94.00 295 ASP A C 1
ATOM 2384 O O . ASP A 1 295 ? 8.096 -27.255 18.205 1.00 94.00 295 ASP A O 1
ATOM 2388 N N . GLY A 1 296 ? 8.428 -25.350 17.080 1.00 90.00 296 GLY A N 1
ATOM 2389 C CA . GLY A 1 296 ? 9.867 -25.518 16.875 1.00 90.00 296 GLY A CA 1
ATOM 2390 C C . GLY A 1 296 ? 10.245 -26.291 15.610 1.00 90.00 296 GLY A C 1
ATOM 2391 O O . GLY A 1 296 ? 11.401 -26.694 15.467 1.00 90.00 296 GLY A O 1
ATOM 2392 N N . MET A 1 297 ? 9.304 -26.523 14.688 1.00 91.38 297 MET A N 1
ATOM 2393 C CA . MET A 1 297 ? 9.611 -27.123 13.390 1.00 91.38 297 MET A CA 1
ATOM 2394 C C . MET A 1 297 ? 10.329 -26.121 12.479 1.00 91.38 297 MET A C 1
ATOM 2396 O O . MET A 1 297 ? 9.954 -24.956 12.396 1.00 91.38 297 MET A O 1
ATOM 2400 N N . ASP A 1 298 ? 11.331 -26.605 11.743 1.00 92.19 298 ASP A N 1
ATOM 2401 C CA . ASP A 1 298 ? 11.971 -25.845 10.667 1.00 92.19 298 ASP A CA 1
ATOM 2402 C C . ASP A 1 298 ? 10.942 -25.336 9.641 1.00 92.19 298 ASP A C 1
ATOM 2404 O O . ASP A 1 298 ? 10.058 -26.086 9.216 1.00 92.19 298 ASP A O 1
ATOM 2408 N N . THR A 1 299 ? 11.094 -24.082 9.211 1.00 87.69 299 THR A N 1
ATOM 2409 C CA . THR A 1 299 ? 10.180 -23.390 8.296 1.00 87.69 299 THR A CA 1
ATOM 2410 C C . THR A 1 299 ? 9.937 -24.178 7.011 1.00 87.69 299 THR A C 1
ATOM 2412 O O . THR A 1 299 ? 8.789 -24.384 6.611 1.00 87.69 299 THR A O 1
ATOM 2415 N N . VAL A 1 300 ? 11.002 -24.654 6.358 1.00 87.88 300 VAL A N 1
ATOM 2416 C CA . VAL A 1 300 ? 10.896 -25.356 5.070 1.00 87.88 300 VAL A CA 1
ATOM 2417 C C . VAL A 1 300 ? 10.171 -26.689 5.252 1.00 87.88 300 VAL A C 1
ATOM 2419 O O . VAL A 1 300 ? 9.326 -27.067 4.433 1.00 87.88 300 VAL A O 1
ATOM 2422 N N . LYS A 1 301 ? 10.446 -27.402 6.351 1.00 91.00 301 LYS A N 1
ATOM 2423 C CA . LYS A 1 301 ? 9.703 -28.618 6.715 1.00 91.00 301 LYS A CA 1
ATOM 2424 C C . LYS A 1 301 ? 8.236 -28.321 7.029 1.00 91.00 301 LYS A C 1
ATOM 2426 O O . LYS A 1 301 ? 7.375 -29.044 6.531 1.00 91.00 301 LYS A O 1
ATOM 2431 N N . ALA A 1 302 ? 7.943 -27.260 7.778 1.00 92.81 302 ALA A N 1
ATOM 2432 C CA . ALA A 1 302 ? 6.580 -26.856 8.115 1.00 92.81 302 ALA A CA 1
ATOM 2433 C C . ALA A 1 302 ? 5.751 -26.543 6.859 1.00 92.81 302 ALA A C 1
ATOM 2435 O O . ALA A 1 302 ? 4.630 -27.038 6.725 1.00 92.81 302 ALA A O 1
ATOM 2436 N N . ILE A 1 303 ? 6.335 -25.817 5.897 1.00 92.62 303 ILE A N 1
ATOM 2437 C CA . ILE A 1 303 ? 5.729 -25.554 4.582 1.00 92.62 303 ILE A CA 1
ATOM 2438 C C . ILE A 1 303 ? 5.406 -26.872 3.870 1.00 92.62 303 ILE A C 1
ATOM 2440 O O . ILE A 1 303 ? 4.265 -27.087 3.463 1.00 92.62 303 ILE A O 1
ATOM 2444 N N . LYS A 1 304 ? 6.368 -27.800 3.773 1.00 93.62 304 LYS A N 1
ATOM 2445 C CA . LYS A 1 304 ? 6.160 -29.103 3.110 1.00 93.62 304 LYS A CA 1
ATOM 2446 C C . LYS A 1 304 ? 5.045 -29.923 3.762 1.00 93.62 304 LYS A C 1
ATOM 2448 O O . LYS A 1 304 ? 4.255 -30.550 3.057 1.00 93.62 304 LYS A O 1
ATOM 2453 N N . VAL A 1 305 ? 4.968 -29.933 5.094 1.00 93.69 305 VAL A N 1
ATOM 2454 C CA . VAL A 1 305 ? 3.911 -30.645 5.831 1.00 93.69 305 VAL A CA 1
ATOM 2455 C C . VAL A 1 305 ? 2.544 -30.002 5.580 1.00 93.69 305 VAL A C 1
ATOM 2457 O O . VAL A 1 305 ? 1.579 -30.718 5.307 1.00 93.69 305 VAL A O 1
ATOM 2460 N N . ALA A 1 306 ? 2.457 -28.670 5.614 1.00 94.38 306 ALA A N 1
ATOM 2461 C CA . ALA A 1 306 ? 1.215 -27.955 5.340 1.00 94.38 306 ALA A CA 1
ATOM 2462 C C . ALA A 1 306 ? 0.730 -28.183 3.900 1.00 94.38 306 ALA A C 1
ATOM 2464 O O . ALA A 1 306 ? -0.430 -28.544 3.703 1.00 94.38 306 ALA A O 1
ATOM 2465 N N . ILE A 1 307 ? 1.621 -28.069 2.906 1.00 94.31 307 ILE A N 1
ATOM 2466 C CA . ILE A 1 307 ? 1.291 -28.327 1.496 1.00 94.31 307 ILE A CA 1
ATOM 2467 C C . ILE A 1 307 ? 0.775 -29.756 1.317 1.00 94.31 307 ILE A C 1
ATOM 2469 O O . ILE A 1 307 ? -0.267 -29.941 0.705 1.00 94.31 307 ILE A O 1
ATOM 2473 N N . ARG A 1 308 ? 1.423 -30.769 1.911 1.00 95.38 308 ARG A N 1
ATOM 2474 C CA . ARG A 1 308 ? 0.942 -32.163 1.830 1.00 95.38 308 ARG A CA 1
ATOM 2475 C C . ARG A 1 308 ? -0.455 -32.348 2.413 1.00 95.38 308 ARG A C 1
ATOM 2477 O O . ARG A 1 308 ? -1.243 -33.095 1.846 1.00 95.38 308 ARG A O 1
ATOM 2484 N N . LYS A 1 309 ? -0.771 -31.681 3.527 1.00 95.62 309 LYS A N 1
ATOM 2485 C CA . LYS A 1 309 ? -2.099 -31.773 4.152 1.00 95.62 309 LYS A CA 1
ATOM 2486 C C . LYS A 1 309 ? -3.190 -31.165 3.272 1.00 95.62 309 LYS A C 1
ATOM 2488 O O . LYS A 1 309 ? -4.280 -31.718 3.193 1.00 95.62 309 LYS A O 1
ATOM 2493 N N . TYR A 1 310 ? -2.907 -30.023 2.651 1.00 95.38 310 TYR A N 1
ATOM 2494 C CA . TYR A 1 310 ? -3.877 -29.300 1.825 1.00 95.38 310 TYR A CA 1
ATOM 2495 C C . TYR A 1 310 ? -3.789 -29.645 0.335 1.00 95.38 310 TYR A C 1
ATOM 2497 O O . TYR A 1 310 ? -4.567 -29.104 -0.443 1.00 95.38 310 TYR A O 1
ATOM 2505 N N . LYS A 1 311 ? -2.902 -30.574 -0.049 1.00 95.19 311 LYS A N 1
ATOM 2506 C CA . LYS A 1 311 ? -2.678 -31.022 -1.427 1.00 95.19 311 LYS A CA 1
ATOM 2507 C C . LYS A 1 311 ? -3.984 -31.335 -2.181 1.00 95.19 311 LYS A C 1
ATOM 2509 O O . LYS A 1 311 ? -4.154 -30.733 -3.231 1.00 95.19 311 LYS A O 1
ATOM 2514 N N . PRO A 1 312 ? -4.944 -32.117 -1.645 1.00 94.44 312 PRO A N 1
ATOM 2515 C CA . PRO A 1 312 ? -6.178 -32.420 -2.381 1.00 94.44 312 PRO A CA 1
ATOM 2516 C C . PRO A 1 312 ? -7.014 -31.179 -2.724 1.00 94.44 312 PRO A C 1
ATOM 2518 O O . PRO A 1 312 ? -7.671 -31.128 -3.752 1.00 94.44 312 PRO A O 1
ATOM 2521 N N . MET A 1 313 ? -6.987 -30.155 -1.862 1.00 92.94 313 MET A N 1
ATOM 2522 C CA . MET A 1 313 ? -7.699 -28.893 -2.105 1.00 92.94 313 MET A CA 1
ATOM 2523 C C . MET A 1 313 ? -6.950 -27.968 -3.069 1.00 92.94 313 MET A C 1
ATOM 2525 O O . MET A 1 313 ? -7.531 -27.007 -3.551 1.00 92.94 313 MET A O 1
ATOM 2529 N N . LEU A 1 314 ? -5.645 -28.178 -3.255 1.00 92.25 314 LEU A N 1
ATOM 2530 C CA . LEU A 1 314 ? -4.843 -27.456 -4.241 1.00 92.25 314 LEU A CA 1
ATOM 2531 C C . LEU A 1 314 ? -4.952 -28.128 -5.613 1.00 92.25 314 LEU A C 1
ATOM 2533 O O . LEU A 1 314 ? -5.021 -27.423 -6.610 1.00 92.25 314 LEU A O 1
ATOM 2537 N N . GLU A 1 315 ? -5.010 -29.463 -5.646 1.00 93.25 315 GLU A N 1
ATOM 2538 C CA . GLU A 1 315 ? -5.220 -30.251 -6.867 1.00 93.25 315 GLU A CA 1
ATOM 2539 C C . GLU A 1 315 ? -6.537 -29.888 -7.554 1.00 93.25 315 GLU A C 1
ATOM 2541 O O . GLU A 1 315 ? -6.524 -29.688 -8.759 1.00 93.25 315 GLU A O 1
ATOM 2546 N N . SER A 1 316 ? -7.618 -29.632 -6.807 1.00 92.38 316 SER A N 1
ATOM 2547 C CA . SER A 1 316 ? -8.888 -29.223 -7.425 1.00 92.38 316 SER A CA 1
ATOM 2548 C C . SER A 1 316 ? -8.779 -27.953 -8.279 1.00 92.38 316 SER A C 1
ATOM 2550 O O . SER A 1 316 ? -9.465 -27.837 -9.282 1.00 92.38 316 SER A O 1
ATOM 2552 N N . TYR A 1 317 ? -7.911 -27.002 -7.914 1.00 90.81 317 TYR A N 1
ATOM 2553 C CA . TYR A 1 317 ? -7.690 -25.802 -8.731 1.00 90.81 317 TYR A CA 1
ATOM 2554 C C . TYR A 1 317 ? -6.892 -26.095 -10.004 1.00 90.81 317 TYR A C 1
ATOM 2556 O O . TYR A 1 317 ? -7.046 -25.383 -10.993 1.00 90.81 317 TYR A O 1
ATOM 2564 N N . LEU A 1 318 ? -6.019 -27.105 -9.971 1.00 89.56 318 LEU A N 1
ATOM 2565 C CA . LEU A 1 318 ? -5.303 -27.559 -11.159 1.00 89.56 318 LEU A CA 1
ATOM 2566 C C . LEU A 1 318 ? -6.260 -28.287 -12.105 1.00 89.56 318 LEU A C 1
ATOM 2568 O O . LEU A 1 318 ? -6.249 -28.005 -13.298 1.00 89.56 318 LEU A O 1
ATOM 2572 N N . ASP A 1 319 ? -7.116 -29.152 -11.562 1.00 92.00 319 ASP A N 1
ATOM 2573 C CA . ASP A 1 319 ? -8.140 -29.865 -12.328 1.00 92.00 319 ASP A CA 1
ATOM 2574 C C . ASP A 1 319 ? -9.102 -28.869 -13.000 1.00 92.00 319 ASP A C 1
ATOM 2576 O O . ASP A 1 319 ? -9.299 -28.922 -14.211 1.00 92.00 319 ASP A O 1
ATOM 2580 N N . GLU A 1 320 ? -9.598 -27.875 -12.251 1.00 90.50 320 GLU A N 1
ATOM 2581 C CA . GLU A 1 320 ? -10.427 -26.788 -12.794 1.00 90.50 320 GLU A CA 1
ATOM 2582 C C . GLU A 1 320 ? -9.707 -26.001 -13.906 1.00 90.50 320 GLU A C 1
ATOM 2584 O O . GLU A 1 320 ? -10.332 -25.603 -14.888 1.00 90.50 320 GLU A O 1
ATOM 2589 N N . ALA A 1 321 ? -8.400 -25.745 -13.783 1.00 88.50 321 ALA A N 1
ATOM 2590 C CA . ALA A 1 321 ? -7.645 -25.042 -14.822 1.00 88.50 321 ALA A CA 1
ATOM 2591 C C . ALA A 1 321 ? -7.559 -25.864 -16.120 1.00 88.50 321 ALA A C 1
ATOM 2593 O O . ALA A 1 321 ? -7.818 -25.326 -17.195 1.00 88.50 321 ALA A O 1
ATOM 2594 N N . ILE A 1 322 ? -7.281 -27.167 -16.010 1.00 89.69 322 ILE A N 1
ATOM 2595 C CA . ILE A 1 322 ? -7.213 -28.096 -17.149 1.00 89.69 322 ILE A CA 1
ATOM 2596 C C . ILE A 1 322 ? -8.587 -28.232 -17.827 1.00 89.69 322 ILE A C 1
ATOM 2598 O O . ILE A 1 322 ? -8.698 -28.193 -19.055 1.00 89.69 322 ILE A O 1
ATOM 2602 N N . GLU A 1 323 ? -9.662 -28.342 -17.043 1.00 88.56 323 GLU A N 1
ATOM 2603 C CA . GLU A 1 323 ? -11.032 -28.378 -17.568 1.00 88.56 323 GLU A CA 1
ATOM 2604 C C . GLU A 1 323 ? -11.392 -27.085 -18.314 1.00 88.56 323 GLU A C 1
ATOM 2606 O O . GLU A 1 323 ? -12.036 -27.118 -19.361 1.00 88.56 323 GLU A O 1
ATOM 2611 N N . ASN A 1 324 ? -10.965 -25.924 -17.818 1.00 81.31 324 ASN A N 1
ATOM 2612 C CA . ASN A 1 324 ? -11.229 -24.657 -18.497 1.00 81.31 324 ASN A CA 1
ATOM 2613 C C . ASN A 1 324 ? -10.449 -24.514 -19.813 1.00 81.31 324 ASN A C 1
ATOM 2615 O O . ASN A 1 324 ? -10.975 -23.928 -20.756 1.00 81.31 324 ASN A O 1
ATOM 2619 N N . GLU A 1 325 ? -9.235 -25.061 -19.906 1.00 76.12 325 GLU A N 1
ATOM 2620 C CA . GLU A 1 325 ? -8.462 -25.089 -21.155 1.00 76.12 325 GLU A CA 1
ATOM 2621 C C . GLU A 1 325 ? -9.115 -26.009 -22.201 1.00 76.12 325 GLU A C 1
ATOM 2623 O O . GLU A 1 325 ? -9.338 -25.591 -23.336 1.00 76.12 325 GLU A O 1
ATOM 2628 N N . THR A 1 326 ? -9.530 -27.216 -21.802 1.00 71.81 326 THR A N 1
ATOM 2629 C CA . THR A 1 326 ? -10.199 -28.183 -22.700 1.00 71.81 326 THR A CA 1
ATOM 2630 C C . THR A 1 326 ? -11.573 -27.715 -23.195 1.00 71.81 326 THR A C 1
ATOM 2632 O O . THR A 1 326 ? -11.929 -27.958 -24.346 1.00 71.81 326 THR A O 1
ATOM 2635 N N . ASN A 1 327 ? -12.339 -26.989 -22.374 1.00 63.62 327 ASN A N 1
ATOM 2636 C CA . ASN A 1 327 ? -13.620 -26.407 -22.792 1.00 63.62 327 ASN A CA 1
ATOM 2637 C C . ASN A 1 327 ? -13.465 -25.206 -23.744 1.00 63.62 327 ASN A C 1
ATOM 2639 O O . ASN A 1 327 ? -14.405 -24.882 -24.469 1.00 63.62 327 ASN A O 1
ATOM 2643 N N . ASN A 1 328 ? -12.306 -24.541 -23.752 1.00 56.09 328 ASN A N 1
ATOM 2644 C CA . ASN A 1 328 ? -12.047 -23.404 -24.637 1.00 56.09 328 ASN A CA 1
ATOM 2645 C C . ASN A 1 328 ? -11.634 -23.864 -26.052 1.00 56.09 328 ASN A C 1
ATOM 2647 O O . ASN A 1 328 ? -12.015 -23.224 -27.031 1.00 56.09 328 ASN A O 1
ATOM 2651 N N . ASP A 1 329 ? -10.967 -25.020 -26.161 1.00 49.38 329 ASP A N 1
ATOM 2652 C CA . ASP A 1 329 ? -10.657 -25.691 -27.439 1.00 49.38 329 ASP A CA 1
ATOM 2653 C C . ASP A 1 329 ? -11.882 -26.368 -28.090 1.00 49.38 329 ASP A C 1
ATOM 2655 O O . ASP A 1 329 ? -11.871 -26.676 -29.278 1.00 49.38 329 ASP A O 1
ATOM 2659 N N . GLY A 1 330 ? -12.984 -26.555 -27.354 1.00 46.91 330 GLY A N 1
ATOM 2660 C CA . GLY A 1 330 ? -14.233 -27.125 -27.880 1.00 46.91 330 GLY A CA 1
ATOM 2661 C C . GLY A 1 330 ? -15.112 -26.156 -28.688 1.00 46.91 330 GLY A C 1
ATOM 2662 O O . GLY A 1 330 ? -16.214 -26.535 -29.082 1.00 46.91 330 GLY A O 1
ATOM 2663 N N . SER A 1 331 ? -14.679 -24.905 -28.903 1.00 44.41 331 SER A N 1
ATOM 2664 C CA . SER A 1 331 ? -15.486 -23.862 -29.565 1.00 44.41 331 SER A CA 1
ATOM 2665 C C . SER A 1 331 ? -14.989 -23.405 -30.941 1.00 44.41 331 SER A C 1
ATOM 2667 O O . SER A 1 331 ? -15.609 -22.527 -31.544 1.00 44.41 331 SER A O 1
ATOM 2669 N N . GLU A 1 332 ? -13.955 -24.040 -31.500 1.00 42.12 332 GLU A N 1
ATOM 2670 C CA . GLU A 1 332 ? -13.582 -23.858 -32.904 1.00 42.12 332 GLU A CA 1
ATOM 2671 C C . GLU A 1 332 ? -13.572 -25.200 -33.658 1.00 42.12 332 GLU A C 1
ATOM 2673 O O . GLU A 1 332 ? -12.751 -26.077 -33.418 1.00 42.12 332 GLU A O 1
ATOM 2678 N N . SER A 1 333 ? -14.487 -25.293 -34.633 1.00 35.53 333 SER A N 1
ATOM 2679 C CA . SER A 1 333 ? -14.635 -26.312 -35.690 1.00 35.53 333 SER A CA 1
ATOM 2680 C C . SER A 1 333 ? -15.709 -27.400 -35.507 1.00 35.53 333 SER A C 1
ATOM 2682 O O . SER A 1 333 ? -15.447 -28.596 -35.506 1.00 35.53 333 SER A O 1
ATOM 2684 N N . GLU A 1 334 ? -16.980 -26.992 -35.598 1.00 36.69 334 GLU A N 1
ATOM 2685 C CA . GLU A 1 334 ? -17.903 -27.749 -36.456 1.00 36.69 334 GLU A CA 1
ATOM 2686 C C . GLU A 1 334 ? -17.470 -27.540 -37.918 1.00 36.69 334 GLU A C 1
ATOM 2688 O O . GLU A 1 334 ? -17.963 -26.660 -38.621 1.00 36.69 334 GLU A O 1
ATOM 2693 N N . ASN A 1 335 ? -16.497 -28.328 -38.371 1.00 32.47 335 ASN A N 1
ATOM 2694 C CA . ASN A 1 335 ? -16.389 -28.689 -39.776 1.00 32.47 335 ASN A CA 1
ATOM 2695 C C . ASN A 1 335 ? -16.515 -30.205 -39.843 1.00 32.47 335 ASN A C 1
ATOM 2697 O O . ASN A 1 335 ? -15.584 -30.941 -39.535 1.00 32.47 335 ASN A O 1
ATOM 2701 N N . SER A 1 336 ? -17.709 -30.635 -40.237 1.00 39.97 336 SER A N 1
ATOM 2702 C CA . SER A 1 336 ? -18.000 -31.983 -40.697 1.00 39.97 336 SER A CA 1
ATOM 2703 C C . SER A 1 336 ? -16.990 -32.396 -41.765 1.00 39.97 336 SER A C 1
ATOM 2705 O O . SER A 1 336 ? -17.005 -31.852 -42.874 1.00 39.97 336 SER A O 1
ATOM 2707 N N . ILE A 1 337 ? -16.139 -33.355 -41.433 1.00 35.16 337 ILE A N 1
ATOM 2708 C CA . ILE A 1 337 ? -15.481 -34.217 -42.404 1.00 35.16 337 ILE A CA 1
ATOM 2709 C C . ILE A 1 337 ? -15.787 -35.632 -41.928 1.00 35.16 337 ILE A C 1
ATOM 2711 O O . ILE A 1 337 ? -15.287 -36.073 -40.895 1.00 35.16 337 ILE A O 1
ATOM 2715 N N . ASP A 1 338 ? -16.720 -36.253 -42.648 1.00 38.62 338 ASP A N 1
ATOM 2716 C CA . ASP A 1 338 ? -16.851 -37.701 -42.743 1.00 38.62 338 ASP A CA 1
ATOM 2717 C C . ASP A 1 338 ? -15.470 -38.277 -43.059 1.00 38.62 338 ASP A C 1
ATOM 2719 O O . ASP A 1 338 ? -14.836 -37.771 -43.979 1.00 38.62 338 ASP A O 1
ATOM 2723 N N . ASP A 1 339 ? -15.024 -39.287 -42.317 1.00 34.44 339 ASP A N 1
ATOM 2724 C CA . ASP A 1 339 ? -14.158 -40.348 -42.837 1.00 34.44 339 ASP A CA 1
ATOM 2725 C C . ASP A 1 339 ? -14.166 -41.523 -41.840 1.00 34.44 339 ASP A C 1
ATOM 2727 O O . ASP A 1 339 ? -13.576 -41.478 -40.761 1.00 34.44 339 ASP A O 1
ATOM 2731 N N . ASP A 1 340 ? -14.943 -42.525 -42.248 1.00 33.53 340 ASP A N 1
ATOM 2732 C CA . ASP A 1 340 ? -14.711 -43.966 -42.182 1.00 33.53 340 ASP A CA 1
ATOM 2733 C C . ASP A 1 340 ? -14.467 -44.666 -40.832 1.00 33.53 340 ASP A C 1
ATOM 2735 O O . ASP A 1 340 ? -13.402 -44.644 -40.216 1.00 33.53 340 ASP A O 1
ATOM 2739 N N . GLU A 1 341 ? -15.514 -45.411 -40.466 1.00 35.31 341 GLU A N 1
ATOM 2740 C CA . GLU A 1 341 ? -15.503 -46.631 -39.667 1.00 35.31 341 GLU A CA 1
ATOM 2741 C C . GLU A 1 341 ? -14.503 -47.652 -40.252 1.00 35.31 341 GLU A C 1
ATOM 2743 O O . GLU A 1 341 ? -14.727 -48.197 -41.331 1.00 35.31 341 GLU A O 1
ATOM 2748 N N . GLU A 1 342 ? -13.444 -47.983 -39.512 1.00 37.75 342 GLU A N 1
ATOM 2749 C CA . GLU A 1 342 ? -12.869 -49.331 -39.550 1.00 37.75 342 GLU A CA 1
ATOM 2750 C C . GLU A 1 342 ? -12.905 -49.908 -38.132 1.00 37.75 342 GLU A C 1
ATOM 2752 O O . GLU A 1 342 ? -12.197 -49.482 -37.218 1.00 37.75 342 GLU A O 1
ATOM 2757 N N . GLU A 1 343 ? -13.833 -50.848 -37.971 1.00 36.28 343 GLU A N 1
ATOM 2758 C CA . GLU A 1 343 ? -13.943 -51.790 -36.869 1.00 36.28 343 GLU A CA 1
ATOM 2759 C C . GLU A 1 343 ? -12.703 -52.702 -36.875 1.00 36.28 343 GLU A C 1
ATOM 2761 O O . GLU A 1 343 ? -12.471 -53.416 -37.849 1.00 36.28 343 GLU A O 1
ATOM 2766 N N . GLU A 1 344 ? -11.927 -52.731 -35.790 1.00 34.66 344 GLU A N 1
ATOM 2767 C CA . GLU A 1 344 ? -11.177 -53.940 -35.441 1.00 34.66 344 GLU A CA 1
ATOM 2768 C C . GLU A 1 344 ? -11.821 -54.549 -34.198 1.00 34.66 344 GLU A C 1
ATOM 2770 O O . GLU A 1 344 ? -11.767 -53.998 -33.096 1.00 34.66 344 GLU A O 1
ATOM 2775 N N . GLU A 1 345 ? -12.512 -55.658 -34.457 1.00 37.34 345 GLU A N 1
ATOM 2776 C CA . GLU A 1 345 ? -13.124 -56.553 -33.490 1.00 37.34 345 GLU A CA 1
ATOM 2777 C C . GLU A 1 345 ? -12.065 -57.272 -32.645 1.00 37.34 345 GLU A C 1
ATOM 2779 O O . GLU A 1 345 ? -10.952 -57.572 -33.083 1.00 37.34 345 GLU A O 1
ATOM 2784 N N . ASP A 1 346 ? -12.477 -57.559 -31.417 1.00 32.97 346 ASP A N 1
ATOM 2785 C CA . ASP A 1 346 ? -11.791 -58.347 -30.410 1.00 32.97 346 ASP A CA 1
ATOM 2786 C C . ASP A 1 346 ? -11.436 -59.768 -30.899 1.00 32.97 346 ASP A C 1
ATOM 2788 O O . ASP A 1 346 ? -12.290 -60.483 -31.420 1.00 32.97 346 ASP A O 1
ATOM 2792 N N . GLU A 1 347 ? -10.224 -60.246 -30.595 1.00 38.69 347 GLU A N 1
ATOM 2793 C CA . GLU A 1 347 ? -9.990 -61.678 -30.364 1.00 38.69 347 GLU A CA 1
ATOM 2794 C C . GLU A 1 347 ? -9.361 -61.874 -28.977 1.00 38.69 347 GLU A C 1
ATOM 2796 O O . GLU A 1 347 ? -8.180 -61.614 -28.730 1.00 38.69 347 GLU A O 1
ATOM 2801 N N . GLU A 1 348 ? -10.219 -62.307 -28.052 1.00 38.12 348 GLU A N 1
ATOM 2802 C CA . GLU A 1 348 ? -9.858 -63.076 -26.866 1.00 38.12 348 GLU A CA 1
ATOM 2803 C C . GLU A 1 348 ? -9.288 -64.432 -27.309 1.00 38.12 348 GLU A C 1
ATOM 2805 O O . GLU A 1 348 ? -9.905 -65.105 -28.125 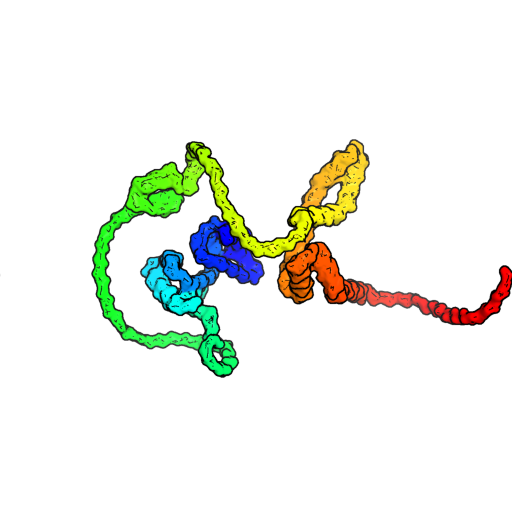1.00 38.12 348 GLU A O 1
ATOM 2810 N N . ASP A 1 349 ? -8.178 -64.874 -26.715 1.00 38.56 349 ASP A N 1
ATOM 2811 C CA . ASP A 1 349 ? -7.875 -66.303 -26.588 1.00 38.56 349 ASP A CA 1
ATOM 2812 C C . ASP A 1 349 ? -7.111 -66.540 -25.272 1.00 38.56 349 ASP A C 1
ATOM 2814 O O . ASP A 1 349 ? -5.945 -66.165 -25.103 1.00 38.56 349 ASP A O 1
ATOM 2818 N N . GLU A 1 350 ? -7.824 -67.140 -24.316 1.00 41.72 350 GLU A N 1
ATOM 2819 C CA . GLU A 1 350 ? -7.285 -67.779 -23.117 1.00 41.72 350 GLU A CA 1
ATOM 2820 C C . GLU A 1 350 ? -6.708 -69.169 -23.460 1.00 41.72 350 GLU A C 1
ATOM 2822 O O . GLU A 1 350 ? -7.276 -69.914 -24.252 1.00 41.72 350 GLU A O 1
ATOM 2827 N N . ASP A 1 351 ? -5.614 -69.501 -22.765 1.00 39.22 351 ASP A N 1
ATOM 2828 C CA . ASP A 1 351 ? -5.176 -70.831 -22.315 1.00 39.22 351 ASP A CA 1
ATOM 2829 C C . ASP A 1 351 ? -4.946 -71.972 -23.335 1.00 39.22 351 ASP A C 1
ATOM 2831 O O . ASP A 1 351 ? -5.875 -72.501 -23.929 1.00 39.22 351 ASP A O 1
ATOM 2835 N N . ASP A 1 352 ? -3.713 -72.510 -23.388 1.00 38.69 352 ASP A N 1
ATOM 2836 C CA . ASP A 1 352 ? -3.476 -73.855 -22.824 1.00 38.69 352 ASP A CA 1
ATOM 2837 C C . ASP A 1 352 ? -1.987 -74.252 -22.692 1.00 38.69 352 ASP A C 1
ATOM 2839 O O . ASP A 1 352 ? -1.085 -73.799 -23.399 1.00 38.69 352 ASP A O 1
ATOM 2843 N N . GLU A 1 353 ? -1.766 -75.157 -21.743 1.00 43.28 353 GLU A N 1
ATOM 2844 C CA . GLU A 1 353 ? -0.522 -75.760 -21.274 1.00 43.28 353 GLU A CA 1
ATOM 2845 C C . GLU A 1 353 ? 0.333 -76.494 -22.337 1.00 43.28 353 GLU A C 1
ATOM 2847 O O . GLU A 1 353 ? -0.155 -77.243 -23.179 1.00 43.28 353 GLU A O 1
ATOM 2852 N N . SER A 1 354 ? 1.664 -76.444 -22.189 1.00 40.06 354 SER A N 1
ATOM 2853 C CA . SER A 1 354 ? 2.526 -77.639 -22.000 1.00 40.06 354 SER A CA 1
ATOM 2854 C C . SER A 1 354 ? 4.006 -77.220 -21.928 1.00 40.06 354 SER A C 1
ATOM 2856 O O . SER A 1 354 ? 4.537 -76.533 -22.787 1.00 40.06 354 SER A O 1
ATOM 2858 N N . SER A 1 355 ? 4.684 -77.423 -20.798 1.00 44.88 355 SER A N 1
ATOM 2859 C CA . SER A 1 355 ? 5.479 -78.621 -20.493 1.00 44.88 355 SER A CA 1
ATOM 2860 C C . SER A 1 355 ? 6.596 -78.951 -21.504 1.00 44.88 355 SER A C 1
ATOM 2862 O O . SER A 1 355 ? 6.339 -79.554 -22.540 1.00 44.88 355 SER A O 1
ATOM 2864 N N . THR A 1 356 ? 7.846 -78.792 -21.037 1.00 45.72 356 THR A N 1
ATOM 2865 C CA . THR A 1 356 ? 8.938 -79.801 -21.083 1.00 45.72 356 THR A CA 1
ATOM 2866 C C . THR A 1 356 ? 10.220 -79.448 -21.868 1.00 45.72 356 THR A C 1
ATOM 2868 O O . THR A 1 356 ? 10.201 -79.314 -23.086 1.00 45.72 356 THR A O 1
ATOM 2871 N N . ILE A 1 357 ? 11.326 -79.522 -21.099 1.00 45.78 357 ILE A N 1
ATOM 2872 C CA . ILE A 1 357 ? 12.781 -79.617 -21.391 1.00 45.78 357 ILE A CA 1
ATOM 2873 C C . ILE A 1 357 ? 13.542 -78.326 -21.697 1.00 45.78 357 ILE A C 1
ATOM 2875 O O . ILE A 1 357 ? 13.404 -77.760 -22.800 1.00 45.78 357 ILE A O 1
#

Sequence (357 aa):
MRDVTNSKDVCELFVEGSHHRNLSVACILQNAFSKGKESRTMSINSQYIVLFKNPRDQVGPAIFARQMYPNNPKKFMNKYKEGTQQPYGSLFIDLKQNTPEDDRLKLNIFENKNMIGGGVSEEYISRKELEPPQFEESFQSEQTYLPDEKEIMPSCDDCGVVFESVPDLARHMNKWCPENNDLKRKREIEDEDIPSKKPRVNKIDIEGGEDMAFITLAELAREANADIWEEKVDKYMDGDMNEDHAISKANRKLKDEDMGQFLSRYSSLIEYLLQLQNGKLHGKVMKMITELVNDGMDTVKAIKVAIRKYKPMLESYLDEAIENETNNDGSESENSIDDDEEEEEDEEDEDDESSTI

Foldseek 3Di:
DLCQQADPVNLCCLAPVCPVVVHDDDDDDPALPDDYPSSVSSSLSDQKDKDEDDPVDPVRQLVVLCVLPVPCSVVSVVLQCVQHVDHRGIWMAGNDPPDDPVRRTDIDPPDDPPPPDDDDDDDDDDDDDDDDDDDDDDDDDDDDDDDDDDPPFDADPQQRHTHSDPVVSVVCCVPPPPRNPDDDDDDDDDDDDDDDDDDDDVDQDDPPPVNVVLVVLLVVLVVVCVVVLVVQLVVVVVVVDDNVVSNVVSCVVCVVSSVVSSVVVVVVVVVVCVVLVPDPLSVQLVVQLVVCVVVVDRSVVSNVVSCVVCVVVVVVVVVVVVVVVVVVVVPPDPPDDDDDDDDDDDDDDDDDDDDDD

Radius of gyration: 35.83 Å; chains: 1; bounding box: 74×126×76 Å

Organism: Mytilus edulis (NCBI:txid6550)